Protein AF-0000000076155248 (afdb_homodimer)

Secondary structure (DSSP, 8-state):
--HHHHHHHHHHHHHHHHHHHTTS---EEEEEETTEEEEEEE--HHHHT-TT--HHHHHHHHHHHHHHHTT--HHHHHTTEEEEEEEPPBHHHHHHHHHHT--EEEEEE--TTTBTBTTS-BGGG---TTS-S--EEE--TTHHHHHHHHHHHHHHHHHHS-GGGS-----/--HHHHHHHHHHHHHHHHHHHTTS---EEEEEETTEEEEEEE--HHHHT-TT--HHHHHHHHHHHHHHHTT--HHHHHTTEEEEEEE--BHHHHHHHHHHT--EEEEEE--TTTBTBTTS-BGGG---TT--S--EEE--TTHHHHHHHHHHHHHHHHHHS-GGGS-----

InterPro domains:
  IPR002125 Cytidine and deoxycytidylate deaminase domain [PF00383] (4-109)
  IPR002125 Cytidine and deoxycytidylate deaminase domain [PS51747] (3-128)
  IPR016192 APOBEC/CMP deaminase, zinc-binding [PS00903] (54-97)
  IPR016193 Cytidine deaminase-like [SSF53927] (4-158)

Foldseek 3Di:
DPPLLLVQQVVQQVQLVVCLVVLHQRKKKFKAFPNDTQFIFAACCPVVVNVLRHGLVRRLVSLVVSCVVVVHDSLVRQCRIEMEMAEADFQSSLVVSQVSNRAEYEYAEYDCPGHQCPNPHNVQPDDDVPGDHGYYYHYNNNNVVSVVSNVVSVVVVLVVDPPVPRPPPPD/DPPLLLVQLVVQQVQLVVCLVVLHQRKKKFKAFPNDTQFIFAACCPVVVNVLRHGLNRRLVSLVVSCVVVVHDSLVRQCRIEMEMAEADFQSSLVVSQVSNRAEYEYAEYDCPGHQCPNPHNVQPDDDVPGDHGYYYHYNNNNVVSVVSSVVSVVVVLVVDPPVPRPPPPD

Structure (mmCIF, N/CA/C/O backbone):
data_AF-0000000076155248-model_v1
#
loop_
_entity.id
_entity.type
_entity.pdbx_description
1 polymer 'tRNA-specific adenosine deaminase 2'
#
loop_
_atom_site.group_PDB
_atom_site.id
_atom_site.type_symbol
_atom_site.label_atom_id
_atom_site.label_alt_id
_atom_site.label_comp_id
_atom_site.label_asym_id
_atom_site.label_entity_id
_atom_site.label_seq_id
_atom_site.pdbx_PDB_ins_code
_atom_site.Cartn_x
_atom_site.Cartn_y
_atom_site.Cartn_z
_atom_site.occupancy
_atom_site.B_iso_or_equiv
_atom_site.auth_seq_id
_atom_site.auth_comp_id
_atom_site.auth_asym_id
_atom_site.auth_atom_id
_atom_site.pdbx_PDB_model_num
ATOM 1 N N . MET A 1 1 ? -0.814 -30.828 -1.77 1 53.03 1 MET A N 1
ATOM 2 C CA . MET A 1 1 ? -1.097 -29.578 -2.473 1 53.03 1 MET A CA 1
ATOM 3 C C . MET A 1 1 ? -1.73 -29.844 -3.832 1 53.03 1 MET A C 1
ATOM 5 O O . MET A 1 1 ? -1.373 -30.812 -4.504 1 53.03 1 MET A O 1
ATOM 9 N N . ASP A 1 2 ? -2.877 -29.203 -4.121 1 69.19 2 ASP A N 1
ATOM 10 C CA . ASP A 1 2 ? -3.604 -29.438 -5.367 1 69.19 2 ASP A CA 1
ATOM 11 C C . ASP A 1 2 ? -2.736 -29.109 -6.578 1 69.19 2 ASP A C 1
ATOM 13 O O . ASP A 1 2 ? -1.997 -28.125 -6.566 1 69.19 2 ASP A O 1
ATOM 17 N N . ASN A 1 3 ? -2.473 -29.984 -7.453 1 80.31 3 ASN A N 1
ATOM 18 C CA . ASN A 1 3 ? -1.692 -29.922 -8.688 1 80.31 3 ASN A CA 1
ATOM 19 C C . ASN A 1 3 ? -1.898 -28.594 -9.406 1 80.31 3 ASN A C 1
ATOM 21 O O . ASN A 1 3 ? -0.964 -28.062 -10.008 1 80.31 3 ASN A O 1
ATOM 25 N N . GLU A 1 4 ? -2.963 -28 -9.242 1 89.31 4 GLU A N 1
ATOM 26 C CA . GLU A 1 4 ? -3.262 -26.75 -9.938 1 89.31 4 GLU A CA 1
ATOM 27 C C . GLU A 1 4 ? -2.475 -25.594 -9.336 1 89.31 4 GLU A C 1
ATOM 29 O O . GLU A 1 4 ? -2.012 -24.703 -10.062 1 89.31 4 GLU A O 1
ATOM 34 N N . HIS A 1 5 ? -2.197 -25.641 -8.094 1 90.69 5 HIS A N 1
ATOM 35 C CA . HIS A 1 5 ? -1.439 -24.578 -7.43 1 90.69 5 HIS A CA 1
ATOM 36 C C . HIS A 1 5 ? 0.017 -24.578 -7.883 1 90.69 5 HIS A C 1
ATOM 38 O O . HIS A 1 5 ? 0.611 -23.516 -8.078 1 90.69 5 HIS A O 1
ATOM 44 N N . ILE A 1 6 ? 0.445 -25.75 -8.094 1 94.62 6 ILE A N 1
ATOM 45 C CA . ILE A 1 6 ? 1.841 -25.875 -8.5 1 94.62 6 ILE A CA 1
ATOM 46 C C . ILE A 1 6 ? 2.027 -25.281 -9.898 1 94.62 6 ILE A C 1
ATOM 48 O O . ILE A 1 6 ? 3.012 -24.594 -10.156 1 94.62 6 ILE A O 1
ATOM 52 N N . THR A 1 7 ? 1.103 -25.531 -10.742 1 96.06 7 THR A N 1
ATOM 53 C CA . THR A 1 7 ? 1.178 -25.016 -12.102 1 96.06 7 THR A CA 1
ATOM 54 C C . THR A 1 7 ? 1.17 -23.5 -12.109 1 96.06 7 THR A C 1
ATOM 56 O O . THR A 1 7 ? 1.984 -22.859 -12.789 1 96.06 7 THR A O 1
ATOM 59 N N . TRP A 1 8 ? 0.296 -22.906 -11.391 1 97.75 8 TRP A N 1
ATOM 60 C CA . TRP A 1 8 ? 0.219 -21.453 -11.312 1 97.75 8 TRP A CA 1
ATOM 61 C C . TRP A 1 8 ? 1.469 -20.875 -10.656 1 97.75 8 TRP A C 1
ATOM 63 O O . TRP A 1 8 ? 1.982 -19.844 -11.094 1 97.75 8 TRP A O 1
ATOM 73 N N . MET A 1 9 ? 1.942 -21.594 -9.648 1 98.31 9 MET A N 1
ATOM 74 C CA . MET A 1 9 ? 3.146 -21.125 -8.969 1 98.31 9 MET A CA 1
ATOM 75 C C . MET A 1 9 ? 4.344 -21.141 -9.914 1 98.31 9 MET A C 1
ATOM 77 O O . MET A 1 9 ? 5.172 -20.234 -9.891 1 98.31 9 MET A O 1
ATOM 81 N N . GLU A 1 10 ? 4.438 -22.141 -10.68 1 98.06 10 GLU A N 1
ATOM 82 C CA . GLU A 1 10 ? 5.516 -22.219 -11.664 1 98.06 10 GLU A CA 1
ATOM 83 C C . GLU A 1 10 ? 5.504 -21 -12.578 1 98.06 10 GLU A C 1
ATOM 85 O O . GLU A 1 10 ? 6.559 -20.438 -12.898 1 98.06 10 GLU A O 1
ATOM 90 N N . ARG A 1 11 ? 4.332 -20.625 -13 1 98.19 11 ARG A N 1
ATOM 91 C CA . ARG A 1 11 ? 4.168 -19.469 -13.867 1 98.19 11 ARG A CA 1
ATOM 92 C C . ARG A 1 11 ? 4.676 -18.203 -13.188 1 98.19 11 ARG A C 1
ATOM 94 O O . ARG A 1 11 ? 5.242 -17.312 -13.836 1 98.19 11 ARG A O 1
ATOM 101 N N . THR A 1 12 ? 4.562 -18.047 -11.891 1 98.75 12 THR A N 1
ATOM 102 C CA . THR A 1 12 ? 5.027 -16.859 -11.172 1 98.75 12 THR A CA 1
ATOM 103 C C . THR A 1 12 ? 6.551 -16.781 -11.203 1 98.75 12 THR A C 1
ATOM 105 O O . THR A 1 12 ? 7.113 -15.68 -11.219 1 98.75 12 THR A O 1
ATOM 108 N N . PHE A 1 13 ? 7.203 -17.922 -11.289 1 98.62 13 PHE A N 1
ATOM 109 C CA . PHE A 1 13 ? 8.664 -17.906 -11.297 1 98.62 13 PHE A CA 1
ATOM 110 C C . PHE A 1 13 ? 9.195 -17.375 -12.617 1 98.62 13 PHE A C 1
ATOM 112 O O . PHE A 1 13 ? 10.25 -16.734 -12.648 1 98.62 13 PHE A O 1
ATOM 119 N N . ASP A 1 14 ? 8.461 -17.562 -13.711 1 98.44 14 ASP A N 1
ATOM 120 C CA . ASP A 1 14 ? 8.836 -16.906 -14.961 1 98.44 14 ASP A CA 1
ATOM 121 C C . ASP A 1 14 ? 8.867 -15.391 -14.812 1 98.44 14 ASP A C 1
ATOM 123 O O . ASP A 1 14 ? 9.797 -14.734 -15.297 1 98.44 14 ASP A O 1
ATOM 127 N N . LEU A 1 15 ? 7.922 -14.898 -14.141 1 98.69 15 LEU A N 1
ATOM 128 C CA . LEU A 1 15 ? 7.816 -13.461 -13.922 1 98.69 15 LEU A CA 1
ATOM 129 C C . LEU A 1 15 ? 8.914 -12.969 -12.977 1 98.69 15 LEU A C 1
ATOM 131 O O . LEU A 1 15 ? 9.492 -11.906 -13.195 1 98.69 15 LEU A O 1
ATOM 135 N N . ALA A 1 16 ? 9.172 -13.773 -11.969 1 98.75 16 ALA A N 1
ATOM 136 C CA . ALA A 1 16 ? 10.242 -13.43 -11.031 1 98.75 16 ALA A CA 1
ATOM 137 C C . ALA A 1 16 ? 11.594 -13.391 -11.727 1 98.75 16 ALA A C 1
ATOM 139 O O . ALA A 1 16 ? 12.414 -12.516 -11.461 1 98.75 16 ALA A O 1
ATOM 140 N N . GLU A 1 17 ? 11.789 -14.297 -12.586 1 98.12 17 GLU A N 1
ATOM 141 C CA . GLU A 1 17 ? 13.031 -14.336 -13.359 1 98.12 17 GLU A CA 1
ATOM 142 C C . GLU A 1 17 ? 13.148 -13.125 -14.281 1 98.12 17 GLU A C 1
ATOM 144 O O . GLU A 1 17 ? 14.242 -12.594 -14.477 1 98.12 17 GLU A O 1
ATOM 149 N N . GLU A 1 18 ? 12.062 -12.703 -14.867 1 97.94 18 GLU A N 1
ATOM 150 C CA . GLU A 1 18 ? 12.055 -11.477 -15.648 1 97.94 18 GLU A CA 1
ATOM 151 C C . GLU A 1 18 ? 12.469 -10.281 -14.805 1 97.94 18 GLU A C 1
ATOM 153 O O . GLU A 1 18 ? 13.227 -9.414 -15.258 1 97.94 18 GLU A O 1
ATOM 158 N N . ALA A 1 19 ? 11.93 -10.242 -13.586 1 97.94 19 ALA A N 1
ATOM 159 C CA . ALA A 1 19 ? 12.32 -9.18 -12.664 1 97.94 19 ALA A CA 1
ATOM 160 C C . ALA A 1 19 ? 13.82 -9.219 -12.375 1 97.94 19 ALA A C 1
ATOM 162 O O . ALA A 1 19 ? 14.484 -8.188 -12.414 1 97.94 19 ALA A O 1
ATOM 163 N N . LEU A 1 20 ? 14.328 -10.375 -12.148 1 96.5 20 LEU A N 1
ATOM 164 C CA . LEU A 1 20 ? 15.75 -10.547 -11.875 1 96.5 20 LEU A CA 1
ATOM 165 C C . LEU A 1 20 ? 16.594 -10.039 -13.039 1 96.5 20 LEU A C 1
ATOM 167 O O . LEU A 1 20 ? 17.562 -9.305 -12.828 1 96.5 20 LEU A O 1
ATOM 171 N N . LYS A 1 21 ? 16.219 -10.359 -14.219 1 95.5 21 LYS A N 1
ATOM 172 C CA . LYS A 1 21 ? 16.938 -9.953 -15.422 1 95.5 21 LYS A CA 1
ATOM 173 C C . LYS A 1 21 ? 16.922 -8.438 -15.594 1 95.5 21 LYS A C 1
ATOM 175 O O . LYS A 1 21 ? 17.828 -7.859 -16.188 1 95.5 21 LYS A O 1
ATOM 180 N N . SER A 1 22 ? 15.938 -7.824 -15.039 1 95.69 22 SER A N 1
ATOM 181 C CA . SER A 1 22 ? 15.781 -6.379 -15.164 1 95.69 22 SER A CA 1
ATOM 182 C C . SER A 1 22 ? 16.406 -5.648 -13.977 1 95.69 22 SER A C 1
ATOM 184 O O . SER A 1 22 ? 16.188 -4.449 -13.789 1 95.69 22 SER A O 1
ATOM 186 N N . GLY A 1 23 ? 17.062 -6.398 -13.094 1 94.62 23 GLY A N 1
ATOM 187 C CA . GLY A 1 23 ? 17.734 -5.781 -11.969 1 94.62 23 GLY A CA 1
ATOM 188 C C . GLY A 1 23 ? 16.812 -5.484 -10.805 1 94.62 23 GLY A C 1
ATOM 189 O O . GLY A 1 23 ? 17.109 -4.613 -9.977 1 94.62 23 GLY A O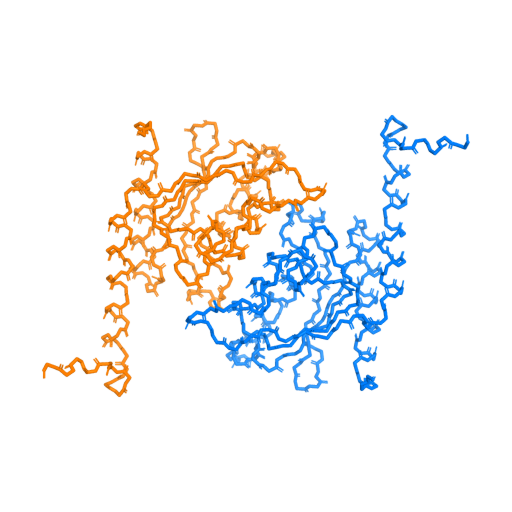 1
ATOM 190 N N . GLU A 1 24 ? 15.695 -6.164 -10.75 1 97.31 24 GLU A N 1
ATOM 191 C CA . GLU A 1 24 ? 14.727 -6.023 -9.664 1 97.31 24 GLU A CA 1
ATOM 192 C C . GLU A 1 24 ? 14.82 -7.191 -8.688 1 97.31 24 GLU A C 1
ATOM 194 O O . GLU A 1 24 ? 15.266 -8.281 -9.055 1 97.31 24 GLU A O 1
ATOM 199 N N . VAL A 1 25 ? 14.422 -6.906 -7.297 1 96.81 25 VAL A N 1
ATOM 200 C CA . VAL A 1 25 ? 14.18 -8.055 -6.43 1 96.81 25 VAL A CA 1
ATOM 201 C C . VAL A 1 25 ? 13.25 -9.047 -7.125 1 96.81 25 VAL A C 1
ATOM 203 O O . VAL A 1 25 ? 12.203 -8.664 -7.641 1 96.81 25 VAL A O 1
ATOM 206 N N . PRO A 1 26 ? 13.633 -10.328 -7.23 1 98.31 26 PRO A N 1
ATOM 207 C CA . PRO A 1 26 ? 12.922 -11.289 -8.078 1 98.31 26 PRO A CA 1
ATOM 208 C C . PRO A 1 26 ? 11.625 -11.781 -7.441 1 98.31 26 PRO A C 1
ATOM 210 O O . PRO A 1 26 ? 11.57 -12.906 -6.934 1 98.31 26 PRO A O 1
ATOM 213 N N . VAL A 1 27 ? 10.656 -11.031 -7.527 1 98.81 27 VAL A N 1
ATOM 214 C CA . VAL A 1 27 ? 9.312 -11.391 -7.09 1 98.81 27 VAL A CA 1
ATOM 215 C C . VAL A 1 27 ? 8.352 -11.344 -8.273 1 98.81 27 VAL A C 1
ATOM 217 O O . VAL A 1 27 ? 8.336 -10.367 -9.031 1 98.81 27 VAL A O 1
ATOM 220 N N . GLY A 1 28 ? 7.625 -12.398 -8.477 1 98.88 28 GLY A N 1
ATOM 221 C CA . GLY A 1 28 ? 6.566 -12.5 -9.469 1 98.88 28 GLY A CA 1
ATOM 222 C C . GLY A 1 28 ? 5.254 -13 -8.891 1 98.88 28 GLY A C 1
ATOM 223 O O . GLY A 1 28 ? 5.242 -13.828 -7.98 1 98.88 28 GLY A O 1
ATOM 224 N N . CYS A 1 29 ? 4.156 -12.43 -9.477 1 98.88 29 CYS A N 1
ATOM 225 C CA . CYS A 1 29 ? 2.852 -12.891 -9.008 1 98.88 29 CYS A CA 1
ATOM 226 C C . CYS A 1 29 ? 1.831 -12.875 -10.141 1 98.88 29 CYS A C 1
ATOM 228 O O . CYS A 1 29 ? 2.1 -12.328 -11.219 1 98.88 29 CYS A O 1
ATOM 230 N N . LEU A 1 30 ? 0.741 -13.57 -9.93 1 98.81 30 LEU A N 1
ATOM 231 C CA . LEU A 1 30 ? -0.373 -13.539 -10.875 1 98.81 30 LEU A CA 1
ATOM 232 C C . LEU A 1 30 ? -1.701 -13.727 -10.148 1 98.81 30 LEU A C 1
ATOM 234 O O . LEU A 1 30 ? -1.73 -14.211 -9.016 1 98.81 30 LEU A O 1
ATOM 238 N N . LEU A 1 31 ? -2.732 -13.25 -10.719 1 98.88 31 LEU A N 1
ATOM 239 C CA . LEU A 1 31 ? -4.094 -13.406 -10.219 1 98.88 31 LEU A CA 1
ATOM 240 C C . LEU A 1 31 ? -4.914 -14.297 -11.141 1 98.88 31 LEU A C 1
ATOM 242 O O . LEU A 1 31 ? -4.934 -14.094 -12.359 1 98.88 31 LEU A O 1
ATOM 246 N N . VAL A 1 32 ? -5.516 -15.289 -10.547 1 98.69 32 VAL A N 1
ATOM 247 C CA . VAL A 1 32 ? -6.375 -16.219 -11.266 1 98.69 32 VAL A CA 1
ATOM 248 C C . VAL A 1 32 ? -7.84 -15.93 -10.938 1 98.69 32 VAL A C 1
ATOM 250 O O . VAL A 1 32 ? -8.211 -15.844 -9.766 1 98.69 32 VAL A O 1
ATOM 253 N N . TYR A 1 33 ? -8.641 -15.664 -11.898 1 98.19 33 TYR A N 1
ATOM 254 C CA . TYR A 1 33 ? -10.07 -15.414 -11.844 1 98.19 33 TYR A CA 1
ATOM 255 C C . TYR A 1 33 ? -10.828 -16.344 -12.781 1 98.19 33 TYR A C 1
ATOM 257 O O . TYR A 1 33 ? -10.555 -16.375 -13.984 1 98.19 33 TYR A O 1
ATOM 265 N N . ASP A 1 34 ? -11.688 -17.188 -12.234 1 96.12 34 ASP A N 1
ATOM 266 C CA . ASP A 1 34 ? -12.477 -18.109 -13.031 1 96.12 34 ASP A CA 1
ATOM 267 C C . ASP A 1 34 ? -11.578 -19.031 -13.859 1 96.12 34 ASP A C 1
ATOM 269 O O . ASP A 1 34 ? -11.781 -19.188 -15.062 1 96.12 34 ASP A O 1
ATOM 273 N N . GLY A 1 35 ? -10.57 -19.453 -13.234 1 95.94 35 GLY A N 1
ATOM 274 C CA . GLY A 1 35 ? -9.68 -20.438 -13.828 1 95.94 35 GLY A CA 1
ATOM 275 C C . GLY A 1 35 ? -8.742 -19.844 -14.867 1 95.94 35 GLY A C 1
ATOM 276 O O . GLY A 1 35 ? -8.031 -20.562 -15.562 1 95.94 35 GLY A O 1
ATOM 277 N N . LYS A 1 36 ? -8.711 -18.516 -14.922 1 97.75 36 LYS A N 1
ATOM 278 C CA . LYS A 1 36 ? -7.867 -17.859 -15.922 1 97.75 36 LYS A CA 1
ATOM 279 C C . LYS A 1 36 ? -6.93 -16.859 -15.273 1 97.75 36 LYS A C 1
ATOM 281 O O . LYS A 1 36 ? -7.305 -16.172 -14.312 1 97.75 36 LYS A O 1
ATOM 286 N N . GLU A 1 37 ? -5.766 -16.828 -15.828 1 98.44 37 GLU A N 1
ATOM 287 C CA . GLU A 1 37 ? -4.84 -15.758 -15.484 1 98.44 37 GLU A CA 1
ATOM 288 C C . GLU A 1 37 ? -5.309 -14.422 -16.062 1 98.44 37 GLU A C 1
ATOM 290 O O . GLU A 1 37 ? -5.375 -14.258 -17.281 1 98.44 37 GLU A O 1
ATOM 295 N N . ILE A 1 38 ? -5.586 -13.438 -15.227 1 98.75 38 ILE A N 1
ATOM 296 C CA . ILE A 1 38 ? -6.137 -12.203 -15.773 1 98.75 38 ILE A CA 1
ATOM 297 C C . ILE A 1 38 ? -5.152 -11.055 -15.555 1 98.75 38 ILE A C 1
ATOM 299 O O . ILE A 1 38 ? -5.277 -9.992 -16.172 1 98.75 38 ILE A O 1
ATOM 303 N N . ALA A 1 39 ? -4.211 -11.273 -14.695 1 98.81 39 ALA A N 1
ATOM 304 C CA . ALA A 1 39 ? -3.211 -10.25 -14.406 1 98.81 39 ALA A CA 1
ATOM 305 C C . ALA A 1 39 ? -1.915 -10.875 -13.898 1 98.81 39 ALA A C 1
ATOM 307 O O . ALA A 1 39 ? -1.938 -11.906 -13.227 1 98.81 39 ALA A O 1
ATOM 308 N N . VAL A 1 40 ? -0.881 -10.281 -14.273 1 98.81 40 VAL A N 1
ATOM 309 C CA . VAL A 1 40 ? 0.435 -10.672 -13.781 1 98.81 40 VAL A CA 1
ATOM 310 C C . VAL A 1 40 ? 1.193 -9.445 -13.297 1 98.81 40 VAL A C 1
ATOM 312 O O . VAL A 1 40 ? 0.871 -8.312 -13.672 1 98.81 40 VAL A O 1
ATOM 315 N N . GLY A 1 41 ? 2.139 -9.703 -12.359 1 98.75 41 GLY A N 1
ATOM 316 C CA . GLY A 1 41 ? 2.984 -8.625 -11.867 1 98.75 41 GLY A CA 1
ATOM 317 C C . GLY A 1 41 ? 4.375 -9.086 -11.484 1 98.75 41 GLY A C 1
ATOM 318 O O . GLY A 1 41 ? 4.559 -10.211 -11.023 1 98.75 41 GLY A O 1
ATOM 319 N N . ARG A 1 42 ? 5.273 -8.258 -11.711 1 98.62 42 ARG A N 1
ATOM 320 C CA . ARG A 1 42 ? 6.617 -8.359 -11.156 1 98.62 42 ARG A CA 1
ATOM 321 C C . ARG A 1 42 ? 7.066 -7.035 -10.547 1 98.62 42 ARG A C 1
ATOM 323 O O . ARG A 1 42 ? 6.477 -5.988 -10.82 1 98.62 42 ARG A O 1
ATOM 330 N N . ASN A 1 43 ? 8.07 -7.125 -9.672 1 98.19 43 ASN A N 1
ATOM 331 C CA . ASN A 1 43 ? 8.586 -5.887 -9.094 1 98.19 43 ASN A CA 1
ATOM 332 C C . ASN A 1 43 ? 9.047 -4.914 -10.172 1 98.19 43 ASN A C 1
ATOM 334 O O . ASN A 1 43 ? 9.688 -5.32 -11.148 1 98.19 43 ASN A O 1
ATOM 338 N N . GLU A 1 44 ? 8.648 -3.684 -10.047 1 98.12 44 GLU A N 1
ATOM 339 C CA . GLU A 1 44 ? 9.047 -2.605 -10.945 1 98.12 44 GLU A CA 1
ATOM 340 C C . GLU A 1 44 ? 9.594 -1.41 -10.172 1 98.12 44 GLU A C 1
ATOM 342 O O . GLU A 1 44 ? 9.297 -0.261 -10.5 1 98.12 44 GLU A O 1
ATOM 347 N N . VAL A 1 45 ? 10.258 -1.665 -9.055 1 97.56 45 VAL A N 1
ATOM 348 C CA . VAL A 1 45 ? 10.719 -0.641 -8.125 1 97.56 45 VAL A CA 1
ATOM 349 C C . VAL A 1 45 ? 11.805 0.208 -8.781 1 97.56 45 VAL A C 1
ATOM 351 O O . VAL A 1 45 ? 11.688 1.433 -8.852 1 97.56 45 VAL A O 1
ATOM 354 N N . ASN A 1 46 ? 12.812 -0.448 -9.344 1 95.25 46 ASN A N 1
ATOM 355 C CA . ASN A 1 46 ? 13.938 0.256 -9.953 1 95.25 46 ASN A CA 1
ATOM 356 C C . ASN A 1 46 ? 13.523 0.931 -11.258 1 95.25 46 ASN A C 1
ATOM 358 O O . ASN A 1 46 ? 13.859 2.092 -11.5 1 95.25 46 ASN A O 1
ATOM 362 N N . GLU A 1 47 ? 12.836 0.232 -12.055 1 95.38 47 GLU A N 1
ATOM 363 C CA . GLU A 1 47 ? 12.398 0.735 -13.359 1 95.38 47 GLU A CA 1
ATOM 364 C C . GLU A 1 47 ? 11.586 2.02 -13.211 1 95.38 47 GLU A C 1
ATOM 366 O O . GLU A 1 47 ? 11.695 2.928 -14.031 1 95.38 47 GLU A O 1
ATOM 371 N N . THR A 1 48 ? 10.844 2.137 -12.109 1 95.5 48 THR A N 1
ATOM 372 C CA . THR A 1 48 ? 9.922 3.258 -11.961 1 95.5 48 THR A CA 1
ATOM 373 C C . THR A 1 48 ? 10.445 4.246 -10.922 1 95.5 48 THR A C 1
ATOM 375 O O . THR A 1 48 ? 9.82 5.281 -10.672 1 95.5 48 THR A O 1
ATOM 378 N N . LYS A 1 49 ? 11.523 3.871 -10.195 1 95.38 49 LYS A N 1
ATOM 379 C CA . LYS A 1 49 ? 12.047 4.652 -9.078 1 95.38 49 LYS A CA 1
ATOM 380 C C . LYS A 1 49 ? 10.969 4.883 -8.023 1 95.38 49 LYS A C 1
ATOM 382 O O . LYS A 1 49 ? 10.812 6 -7.523 1 95.38 49 LYS A O 1
ATOM 387 N N . ASN A 1 50 ? 10.227 3.906 -7.82 1 96.94 50 ASN A N 1
ATOM 388 C CA . ASN A 1 50 ? 9.117 3.904 -6.875 1 96.94 50 ASN A CA 1
ATOM 389 C C . ASN A 1 50 ? 9.148 2.67 -5.977 1 96.94 50 ASN A C 1
ATOM 391 O O . ASN A 1 50 ? 8.773 1.576 -6.406 1 96.94 50 ASN A O 1
ATOM 395 N N . ALA A 1 51 ? 9.438 2.85 -4.762 1 96.19 51 ALA A N 1
ATOM 396 C CA . ALA A 1 51 ? 9.688 1.771 -3.809 1 96.19 51 ALA A CA 1
ATOM 397 C C . ALA A 1 51 ? 8.398 1.01 -3.498 1 96.19 51 ALA A C 1
ATOM 399 O O . ALA A 1 51 ? 8.438 -0.074 -2.91 1 96.19 51 ALA A O 1
ATOM 400 N N . THR A 1 52 ? 7.219 1.52 -3.926 1 97.12 52 THR A N 1
ATOM 401 C CA . THR A 1 52 ? 5.953 0.873 -3.596 1 97.12 52 THR A CA 1
ATOM 402 C C . THR A 1 52 ? 5.484 -0.019 -4.742 1 97.12 52 THR A C 1
ATOM 404 O O . THR A 1 52 ? 4.48 -0.722 -4.617 1 97.12 52 THR A O 1
ATOM 407 N N . ARG A 1 53 ? 6.191 -0.044 -5.832 1 98.25 53 ARG A N 1
ATOM 408 C CA . ARG A 1 53 ? 5.723 -0.762 -7.012 1 98.25 53 ARG A CA 1
ATOM 409 C C . ARG A 1 53 ? 6.125 -2.232 -6.957 1 98.25 53 ARG A C 1
ATOM 411 O O . ARG A 1 53 ? 6.855 -2.717 -7.82 1 98.25 53 ARG A O 1
ATOM 418 N N . HIS A 1 54 ? 5.613 -2.896 -5.984 1 98.69 54 HIS A N 1
ATOM 419 C CA . HIS A 1 54 ? 5.812 -4.332 -5.812 1 98.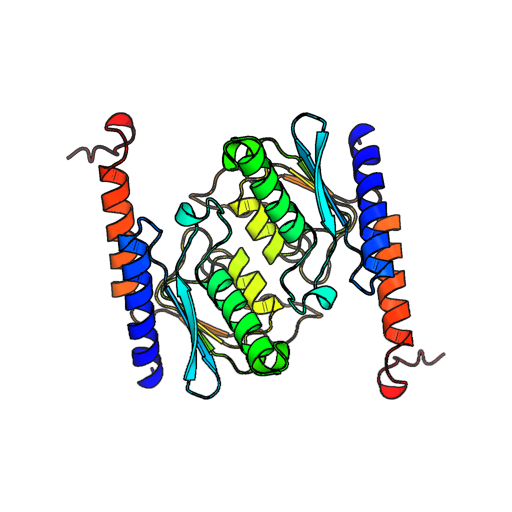69 54 HIS A CA 1
ATOM 420 C C . HIS A 1 54 ? 4.945 -5.129 -6.777 1 98.69 54 HIS A C 1
ATOM 422 O O . HIS A 1 54 ? 3.98 -4.598 -7.336 1 98.69 54 HIS A O 1
ATOM 428 N N . ALA A 1 55 ? 5.285 -6.367 -6.992 1 98.88 55 ALA A N 1
ATOM 429 C CA . ALA A 1 55 ? 4.602 -7.266 -7.918 1 98.88 55 ALA A CA 1
ATOM 430 C C . ALA A 1 55 ? 3.098 -7.285 -7.648 1 98.88 55 ALA A C 1
ATOM 432 O O . ALA A 1 55 ? 2.295 -7.199 -8.586 1 98.88 55 ALA A O 1
ATOM 433 N N . GLU A 1 56 ? 2.705 -7.387 -6.375 1 98.88 56 GLU A N 1
ATOM 434 C CA . GLU A 1 56 ? 1.298 -7.461 -5.996 1 98.88 56 GLU A CA 1
ATOM 435 C C . GLU A 1 56 ? 0.555 -6.184 -6.379 1 98.88 56 GLU A C 1
ATOM 437 O O . GLU A 1 56 ? -0.578 -6.238 -6.863 1 98.88 56 GLU A O 1
ATOM 442 N N . ILE A 1 57 ? 1.185 -5.039 -6.125 1 98.75 57 ILE A N 1
ATOM 443 C CA . ILE A 1 57 ? 0.575 -3.752 -6.445 1 98.75 57 ILE A CA 1
ATOM 444 C C . ILE A 1 57 ? 0.4 -3.627 -7.957 1 98.75 57 ILE A C 1
ATOM 446 O O . ILE A 1 57 ? -0.651 -3.189 -8.43 1 98.75 57 ILE A O 1
ATOM 450 N N . VAL A 1 58 ? 1.383 -4.031 -8.719 1 98.69 58 VAL A N 1
ATOM 451 C CA . VAL A 1 58 ? 1.32 -4.023 -10.172 1 98.69 58 VAL A CA 1
ATOM 452 C C . VAL A 1 58 ? 0.16 -4.898 -10.648 1 98.69 58 VAL A C 1
ATOM 454 O O . VAL A 1 58 ? -0.623 -4.488 -11.508 1 98.69 58 VAL A O 1
ATOM 457 N N . ALA A 1 59 ? 0.029 -6.062 -10.102 1 98.88 59 ALA A N 1
ATOM 458 C CA . ALA A 1 59 ? -1.028 -6.992 -10.492 1 98.88 59 ALA A CA 1
ATOM 459 C C . ALA A 1 59 ? -2.406 -6.43 -10.156 1 98.88 59 ALA A C 1
ATOM 461 O O . ALA A 1 59 ? -3.354 -6.582 -10.93 1 98.88 59 ALA A O 1
ATOM 462 N N . ILE A 1 60 ? -2.516 -5.805 -8.992 1 98.62 60 ILE A N 1
ATOM 463 C CA . ILE A 1 60 ? -3.775 -5.188 -8.602 1 98.62 60 ILE A CA 1
ATOM 464 C C . ILE A 1 60 ? -4.188 -4.145 -9.641 1 98.62 60 ILE A C 1
ATOM 466 O O . ILE A 1 60 ? -5.34 -4.125 -10.078 1 98.62 60 ILE A O 1
ATOM 470 N N . ASP A 1 61 ? -3.271 -3.316 -10.062 1 98.38 61 ASP A N 1
ATOM 471 C CA . ASP A 1 61 ? -3.564 -2.311 -11.078 1 98.38 61 ASP A CA 1
ATOM 472 C C . ASP A 1 61 ? -4.09 -2.957 -12.352 1 98.38 61 ASP A C 1
ATOM 474 O O . ASP A 1 61 ? -5.008 -2.438 -12.984 1 98.38 61 ASP A O 1
ATOM 478 N N . LYS A 1 62 ? -3.535 -4.031 -12.719 1 98.75 62 LYS A N 1
ATOM 479 C CA . LYS A 1 62 ? -3.912 -4.699 -13.961 1 98.75 62 LYS A CA 1
ATOM 480 C C . LYS A 1 62 ? -5.289 -5.348 -13.844 1 98.75 62 LYS A C 1
ATOM 482 O O . LYS A 1 62 ? -6.039 -5.402 -14.82 1 98.75 62 LYS A O 1
ATOM 487 N N . VAL A 1 63 ? -5.629 -5.82 -12.664 1 98.75 63 VAL A N 1
ATOM 488 C CA . VAL A 1 63 ? -6.973 -6.348 -12.461 1 98.75 63 VAL A CA 1
ATOM 489 C C . VAL A 1 63 ? -7.996 -5.219 -12.578 1 98.75 63 VAL A C 1
ATOM 491 O O . VAL A 1 63 ? -9.078 -5.41 -13.141 1 98.75 63 VAL A O 1
ATOM 494 N N . LEU A 1 64 ? -7.645 -4.082 -12.008 1 98.5 64 LEU A N 1
ATOM 495 C CA . LEU A 1 64 ? -8.531 -2.926 -12.125 1 98.5 64 LEU A CA 1
ATOM 496 C C . LEU A 1 64 ? -8.75 -2.557 -13.586 1 98.5 64 LEU A C 1
ATOM 498 O O . LEU A 1 64 ? -9.883 -2.303 -14 1 98.5 64 LEU A O 1
ATOM 502 N N . LYS A 1 65 ? -7.707 -2.562 -14.352 1 98.31 65 LYS A N 1
ATOM 503 C CA . LYS A 1 65 ? -7.809 -2.287 -15.781 1 98.31 65 LYS A CA 1
ATOM 504 C C . LYS A 1 65 ? -8.648 -3.346 -16.484 1 98.31 65 LYS A C 1
ATOM 506 O O . LYS A 1 65 ? -9.508 -3.018 -17.312 1 98.31 65 LYS A O 1
ATOM 511 N N . PHE A 1 66 ? -8.383 -4.574 -16.203 1 98.56 66 PHE A N 1
ATOM 512 C CA . PHE A 1 66 ? -9.148 -5.691 -16.75 1 98.56 66 PHE A CA 1
ATOM 513 C C . PHE A 1 66 ? -10.641 -5.508 -16.484 1 98.56 66 PHE A C 1
ATOM 515 O O . PHE A 1 66 ? -11.461 -5.68 -17.391 1 98.56 66 PHE A O 1
ATOM 522 N N . SER A 1 67 ? -10.93 -5.188 -15.266 1 98.31 67 SER A N 1
ATOM 523 C CA . SER A 1 67 ? -12.32 -5.016 -14.875 1 98.31 67 SER A CA 1
ATOM 524 C C . SER A 1 67 ? -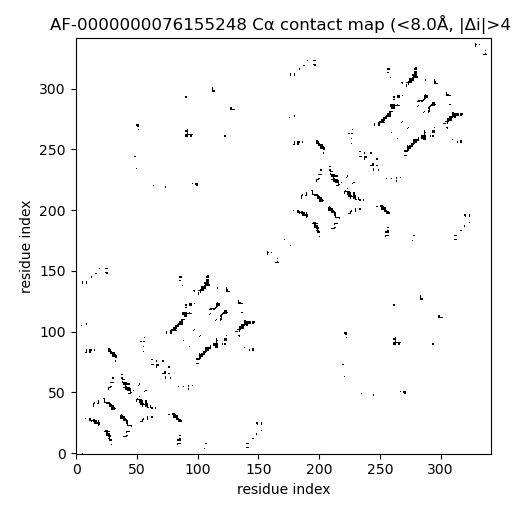12.977 -3.879 -15.656 1 98.31 67 SER A C 1
ATOM 526 O O . SER A 1 67 ? -14.109 -4.008 -16.125 1 98.31 67 SER A O 1
ATOM 528 N N . GLU A 1 68 ? -12.258 -2.82 -15.773 1 97.75 68 GLU A N 1
ATOM 529 C CA . GLU A 1 68 ? -12.758 -1.675 -16.531 1 97.75 68 GLU A CA 1
ATOM 530 C C . GLU A 1 68 ? -12.992 -2.037 -17.984 1 97.75 68 GLU A C 1
ATOM 532 O O . GLU A 1 68 ? -14.062 -1.759 -18.531 1 97.75 68 GLU A O 1
ATOM 537 N N . GLU A 1 69 ? -12.055 -2.658 -18.578 1 98 69 GLU A N 1
ATOM 538 C CA . GLU A 1 69 ? -12.109 -3.004 -19.984 1 98 69 GLU A CA 1
ATOM 539 C C . GLU A 1 69 ? -13.227 -4.004 -20.266 1 98 69 GLU A C 1
ATOM 541 O O . GLU A 1 69 ? -13.797 -4.016 -21.359 1 98 69 GLU A O 1
ATOM 546 N N . ASN A 1 70 ? -13.547 -4.793 -19.328 1 97.81 70 ASN A N 1
ATOM 547 C CA . ASN A 1 70 ? -14.562 -5.824 -19.516 1 97.81 70 ASN A CA 1
ATOM 548 C C . ASN A 1 70 ? -15.883 -5.438 -18.859 1 97.81 70 ASN A C 1
ATOM 550 O O . ASN A 1 70 ? -16.797 -6.258 -18.75 1 97.81 70 ASN A O 1
ATOM 554 N N . LYS A 1 71 ? -15.953 -4.16 -18.375 1 97.31 71 LYS A N 1
ATOM 555 C CA . LYS A 1 71 ? -17.156 -3.602 -17.766 1 97.31 71 LYS A CA 1
ATOM 556 C C . LYS A 1 71 ? -17.641 -4.457 -16.594 1 97.31 71 LYS A C 1
ATOM 558 O O . LYS A 1 71 ? -18.828 -4.785 -16.5 1 97.31 71 LYS A O 1
ATOM 563 N N . LEU A 1 72 ? -16.656 -4.898 -15.82 1 97.69 72 LEU A N 1
ATOM 564 C CA . LEU A 1 72 ? -16.938 -5.676 -14.625 1 97.69 72 LEU A CA 1
ATOM 565 C C . LEU A 1 72 ? -16.719 -4.84 -13.367 1 97.69 72 LEU A C 1
ATOM 567 O O . LEU A 1 72 ? -15.953 -3.879 -13.383 1 97.69 72 LEU A O 1
ATOM 571 N N . ASP A 1 73 ? -17.422 -5.23 -12.297 1 97 73 ASP A N 1
ATOM 572 C CA . ASP A 1 73 ? -17.172 -4.656 -10.977 1 97 73 ASP A CA 1
ATOM 573 C C . ASP A 1 73 ? -15.875 -5.203 -10.375 1 97 73 ASP A C 1
ATOM 575 O O . ASP A 1 73 ? -15.781 -6.398 -10.078 1 97 73 ASP A O 1
ATOM 579 N N . SER A 1 74 ? -14.938 -4.363 -10.172 1 97.62 74 SER A N 1
ATOM 580 C CA . SER A 1 74 ? -13.617 -4.809 -9.727 1 97.62 74 SER A CA 1
ATOM 581 C C . SER A 1 74 ? -13.703 -5.5 -8.367 1 97.62 74 SER A C 1
ATOM 583 O O . SER A 1 74 ? -12.992 -6.473 -8.117 1 97.62 74 SER A O 1
ATOM 585 N N . LYS A 1 75 ? -14.5 -5.027 -7.484 1 95.56 75 LYS A N 1
ATOM 586 C CA . LYS A 1 75 ? -14.648 -5.645 -6.168 1 95.56 75 LYS A CA 1
ATOM 587 C C . LYS A 1 75 ? -15.102 -7.094 -6.293 1 95.56 75 LYS A C 1
ATOM 589 O O . LYS A 1 75 ? -14.578 -7.977 -5.605 1 95.56 75 LYS A O 1
ATOM 594 N N . ALA A 1 76 ? -16.031 -7.297 -7.117 1 97 76 ALA A N 1
ATOM 595 C CA . ALA A 1 76 ? -16.531 -8.648 -7.355 1 97 76 ALA A CA 1
ATOM 596 C C . ALA A 1 76 ? -15.453 -9.539 -7.965 1 97 76 ALA A C 1
ATOM 598 O O . ALA A 1 76 ? -15.344 -10.719 -7.625 1 97 76 ALA A O 1
ATOM 599 N N . VAL A 1 77 ? -14.742 -8.977 -8.859 1 98.25 77 VAL A N 1
ATOM 600 C CA . VAL A 1 77 ? -13.672 -9.727 -9.5 1 98.25 77 VAL A CA 1
ATOM 601 C C . VAL A 1 77 ? -12.617 -10.117 -8.461 1 98.25 77 VAL A C 1
ATOM 603 O O . VAL A 1 77 ? -12.242 -11.289 -8.359 1 98.25 77 VAL A O 1
ATOM 606 N N . PHE A 1 78 ? -12.172 -9.141 -7.625 1 97.94 78 PHE A N 1
ATOM 607 C CA . PHE A 1 78 ? -11.164 -9.406 -6.609 1 97.94 78 PHE A CA 1
ATOM 608 C C . PHE A 1 78 ? -11.625 -10.492 -5.652 1 97.94 78 PHE A C 1
ATOM 610 O O . PHE A 1 78 ? -10.844 -11.367 -5.27 1 97.94 78 PHE A O 1
ATOM 617 N N . ARG A 1 79 ? -12.836 -10.5 -5.305 1 96.81 79 ARG A N 1
ATOM 618 C CA . ARG A 1 79 ? -13.375 -11.43 -4.32 1 96.81 79 ARG A CA 1
ATOM 619 C C . ARG A 1 79 ? -13.352 -12.859 -4.844 1 96.81 79 ARG A C 1
ATOM 621 O O . ARG A 1 79 ? -13.508 -13.812 -4.074 1 96.81 79 ARG A O 1
ATOM 628 N N . GLN A 1 80 ? -13.125 -12.992 -6.117 1 97.69 80 GLN A N 1
ATOM 629 C CA . GLN A 1 80 ? -13.109 -14.312 -6.73 1 97.69 80 GLN A CA 1
ATOM 630 C C . GLN A 1 80 ? -11.711 -14.664 -7.242 1 97.69 80 GLN A C 1
ATOM 632 O O . GLN A 1 80 ? -11.539 -15.656 -7.957 1 97.69 80 GLN A O 1
ATOM 637 N N . CYS A 1 81 ? -10.766 -13.898 -6.828 1 98.12 81 CYS A N 1
ATOM 638 C CA . CYS A 1 81 ? -9.406 -14.117 -7.301 1 98.12 81 CYS A CA 1
ATOM 639 C C . CYS A 1 81 ? -8.602 -14.914 -6.281 1 98.12 81 CYS A C 1
ATOM 641 O O . CYS A 1 81 ? -8.883 -14.867 -5.086 1 98.12 81 CYS A O 1
ATOM 643 N N . VAL A 1 82 ? -7.648 -15.641 -6.785 1 98.38 82 VAL A N 1
ATOM 644 C CA . VAL A 1 82 ? -6.535 -16.203 -6.02 1 98.38 82 VAL A CA 1
ATOM 645 C C . VAL A 1 82 ? -5.223 -15.57 -6.484 1 98.38 82 VAL A C 1
ATOM 647 O O . VAL A 1 82 ? -4.961 -15.484 -7.684 1 98.38 82 VAL A O 1
ATOM 650 N N . LEU A 1 83 ? -4.457 -15.125 -5.512 1 98.81 83 LEU A N 1
ATOM 651 C CA . LEU A 1 83 ? -3.15 -14.578 -5.852 1 98.81 83 LEU A CA 1
ATOM 652 C C . LEU A 1 83 ? -2.047 -15.594 -5.594 1 98.81 83 LEU A C 1
ATOM 654 O O . LEU A 1 83 ? -1.996 -16.203 -4.52 1 98.81 83 LEU A O 1
ATOM 658 N N . TYR A 1 84 ? -1.242 -15.836 -6.574 1 98.88 84 TYR A N 1
ATOM 659 C CA . TYR A 1 84 ? -0.01 -16.609 -6.453 1 98.88 84 TYR A CA 1
ATOM 660 C C . TYR A 1 84 ? 1.211 -15.695 -6.496 1 98.88 84 TYR A C 1
ATOM 662 O O . TYR A 1 84 ? 1.315 -14.828 -7.367 1 98.88 84 TYR A O 1
ATOM 670 N N . VAL A 1 85 ? 2.119 -15.852 -5.527 1 98.94 85 VAL A N 1
ATOM 671 C CA . VAL A 1 85 ? 3.287 -14.977 -5.492 1 98.94 85 VAL A CA 1
ATOM 672 C C . VAL A 1 85 ? 4.492 -15.742 -4.949 1 98.94 85 VAL A C 1
ATOM 674 O O . VAL A 1 85 ? 4.344 -16.609 -4.074 1 98.94 85 VAL A O 1
ATOM 677 N N . THR A 1 86 ? 5.676 -15.453 -5.418 1 98.88 86 THR A N 1
ATOM 678 C CA . THR A 1 86 ? 6.867 -16.234 -5.094 1 98.88 86 THR A CA 1
ATOM 679 C C . THR A 1 86 ? 7.305 -15.977 -3.652 1 98.88 86 THR A C 1
ATOM 681 O O . THR A 1 86 ? 7.867 -16.859 -3.006 1 98.88 86 THR A O 1
ATOM 684 N N . VAL A 1 87 ? 7.086 -14.766 -3.16 1 98.81 87 VAL A N 1
ATOM 685 C CA . VAL A 1 87 ? 7.523 -14.383 -1.823 1 98.81 87 VAL A CA 1
ATOM 686 C C . VAL A 1 87 ? 6.336 -13.852 -1.021 1 98.81 87 VAL A C 1
ATOM 688 O O . VAL A 1 87 ? 5.477 -13.148 -1.56 1 98.81 87 VAL A O 1
ATOM 691 N N . GLU A 1 88 ? 6.32 -14.148 0.229 1 98.81 88 GLU A N 1
ATOM 692 C CA . GLU A 1 88 ? 5.285 -13.641 1.124 1 98.81 88 GLU A CA 1
ATOM 693 C C . GLU A 1 88 ? 5.055 -12.148 0.905 1 98.81 88 GLU A C 1
ATOM 695 O O . GLU A 1 88 ? 6.004 -11.359 0.904 1 98.81 88 GLU A O 1
ATOM 700 N N . PRO A 1 89 ? 3.746 -11.742 0.747 1 98.69 89 PRO A N 1
ATOM 701 C CA . PRO A 1 89 ? 3.477 -10.305 0.652 1 98.69 89 PRO A CA 1
ATOM 702 C C . PRO A 1 89 ? 4.027 -9.523 1.843 1 98.69 89 PRO A C 1
ATOM 704 O O . PRO A 1 89 ? 3.928 -9.977 2.984 1 98.69 89 PRO A O 1
ATOM 707 N N . CYS A 1 90 ? 4.617 -8.383 1.547 1 97.44 90 CYS A N 1
ATOM 708 C CA . CYS A 1 90 ? 5.055 -7.504 2.623 1 97.44 90 CYS A CA 1
ATOM 709 C C . CYS A 1 90 ? 3.863 -6.895 3.352 1 97.44 90 CYS A C 1
ATOM 711 O O . CYS A 1 90 ? 2.723 -7.035 2.906 1 97.44 90 CYS A O 1
ATOM 713 N N . ILE A 1 91 ? 4.129 -6.238 4.363 1 96.06 91 ILE A N 1
ATOM 714 C CA . ILE A 1 91 ? 3.094 -5.602 5.172 1 96.06 91 ILE A CA 1
ATOM 715 C C . ILE A 1 91 ? 2.254 -4.676 4.297 1 96.06 91 ILE A C 1
ATOM 717 O O . ILE A 1 91 ? 1.023 -4.707 4.348 1 96.06 91 ILE A O 1
ATOM 721 N N . MET A 1 92 ? 2.854 -3.805 3.48 1 97.44 92 MET A N 1
ATOM 722 C CA . MET A 1 92 ? 2.135 -2.91 2.58 1 97.44 92 MET A CA 1
ATOM 723 C C . MET A 1 92 ? 1.218 -3.697 1.649 1 97.44 92 MET A C 1
ATOM 725 O O . MET A 1 92 ? 0.027 -3.395 1.543 1 97.44 92 MET A O 1
ATOM 729 N N . CYS A 1 93 ? 1.766 -4.715 1.056 1 98.5 93 CYS A N 1
ATOM 730 C CA . CYS A 1 93 ? 1.024 -5.473 0.054 1 98.5 93 CYS A CA 1
ATOM 731 C C . CYS A 1 93 ? -0.071 -6.309 0.704 1 98.5 93 CYS A C 1
ATOM 733 O O . CYS A 1 93 ? -1.147 -6.484 0.13 1 98.5 93 CYS A O 1
ATOM 735 N N . ALA A 1 94 ? 0.274 -6.863 1.864 1 97.5 94 ALA A N 1
ATOM 736 C CA . ALA A 1 94 ? -0.763 -7.59 2.592 1 97.5 94 ALA A CA 1
ATOM 737 C C . ALA A 1 94 ? -1.941 -6.68 2.924 1 97.5 94 ALA A C 1
ATOM 739 O O . ALA A 1 94 ? -3.1 -7.074 2.771 1 97.5 94 ALA A O 1
ATOM 740 N N . GLY A 1 95 ? -1.585 -5.484 3.404 1 96.31 95 GLY A N 1
ATOM 741 C CA . GLY A 1 95 ? -2.641 -4.512 3.635 1 96.31 95 GLY A CA 1
ATOM 742 C C . GLY A 1 95 ? -3.443 -4.195 2.387 1 96.31 95 GLY A C 1
ATOM 743 O O . GLY A 1 95 ? -4.672 -4.102 2.439 1 96.31 95 GLY A O 1
ATOM 744 N N . ALA A 1 96 ? -2.793 -4.016 1.266 1 97.56 96 ALA A N 1
ATOM 745 C CA . ALA A 1 96 ? -3.453 -3.719 -0.003 1 97.56 96 ALA A CA 1
ATOM 746 C C . ALA A 1 96 ? -4.379 -4.855 -0.417 1 97.56 96 ALA A C 1
ATOM 748 O O . ALA A 1 96 ? -5.508 -4.621 -0.852 1 97.56 96 ALA A O 1
ATOM 749 N N . LEU A 1 97 ? -3.906 -6.078 -0.272 1 97.69 97 LEU A N 1
ATOM 750 C CA . LEU A 1 97 ? -4.691 -7.25 -0.65 1 97.69 97 LEU A CA 1
ATOM 751 C C . LEU A 1 97 ? -5.973 -7.332 0.17 1 97.69 97 LEU A C 1
ATOM 753 O O . LEU A 1 97 ? -7.035 -7.668 -0.361 1 97.69 97 LEU A O 1
ATOM 757 N N . ARG A 1 98 ? -5.816 -7.008 1.408 1 95.31 98 ARG A N 1
ATOM 758 C CA . ARG A 1 98 ? -7.008 -7 2.25 1 95.31 98 ARG A CA 1
ATOM 759 C C . ARG A 1 98 ? -7.973 -5.895 1.828 1 95.31 98 ARG A C 1
ATOM 761 O O . ARG A 1 98 ? -9.188 -6.098 1.807 1 95.31 98 ARG A O 1
ATOM 768 N N . GLN A 1 99 ? -7.426 -4.734 1.481 1 93.94 99 GLN A N 1
ATOM 769 C CA . GLN A 1 99 ? -8.25 -3.604 1.081 1 93.94 99 GLN A CA 1
ATOM 770 C C . GLN A 1 99 ? -9.078 -3.936 -0.158 1 93.94 99 GLN A C 1
ATOM 772 O O . GLN A 1 99 ? -10.242 -3.545 -0.257 1 93.94 99 GLN A O 1
ATOM 777 N N . VAL A 1 100 ? -8.5 -4.672 -1.073 1 95.88 100 VAL A N 1
ATOM 778 C CA . VAL A 1 100 ? -9.219 -4.957 -2.311 1 95.88 100 VAL A CA 1
ATOM 779 C C . VAL A 1 100 ? -10.031 -6.242 -2.15 1 95.88 100 VAL A C 1
ATOM 781 O O . VAL A 1 100 ? -10.734 -6.652 -3.07 1 95.88 100 VAL A O 1
ATOM 784 N N . GLU A 1 101 ? -9.859 -6.969 -1.043 1 94.62 101 GLU A N 1
ATOM 785 C CA . GLU A 1 101 ? -10.695 -8.078 -0.596 1 94.62 101 GLU A CA 1
ATOM 786 C C . GLU A 1 101 ? -10.367 -9.359 -1.362 1 94.62 101 GLU A C 1
ATOM 788 O O . GLU A 1 101 ? -11.266 -10.133 -1.705 1 94.62 101 GLU A O 1
ATOM 793 N N . ILE A 1 102 ? -9.133 -9.547 -1.652 1 96.81 102 ILE A N 1
ATOM 794 C CA . ILE A 1 102 ? -8.695 -10.844 -2.152 1 96.81 102 ILE A CA 1
ATOM 795 C C . ILE A 1 102 ? -8.773 -11.883 -1.033 1 96.81 102 ILE A C 1
ATOM 797 O O . ILE A 1 102 ? -8.25 -11.664 0.062 1 96.81 102 ILE A O 1
ATOM 801 N N . PRO A 1 103 ? -9.352 -13.031 -1.263 1 96.38 103 PRO A N 1
ATOM 802 C CA . PRO A 1 103 ? -9.617 -13.945 -0.152 1 96.38 103 PRO A CA 1
ATOM 803 C C . PRO A 1 103 ? -8.453 -14.891 0.123 1 96.38 103 PRO A C 1
ATOM 805 O O . PRO A 1 103 ? -8.32 -15.414 1.235 1 96.38 103 PRO A O 1
ATOM 808 N N . LEU A 1 104 ? -7.602 -15.148 -0.918 1 97.38 104 LEU A N 1
ATOM 809 C CA . LEU A 1 104 ? -6.613 -16.219 -0.787 1 97.38 104 LEU A CA 1
ATOM 810 C C . LEU A 1 104 ? -5.312 -15.836 -1.485 1 97.38 104 LEU A C 1
ATOM 812 O O . LEU A 1 104 ? -5.324 -15.367 -2.627 1 97.38 104 LEU A O 1
ATOM 816 N N . VAL A 1 105 ? -4.242 -16.047 -0.74 1 98.5 105 VAL A N 1
ATOM 817 C CA . VAL A 1 105 ? -2.908 -15.883 -1.308 1 98.5 105 VAL A CA 1
ATOM 818 C C . VAL A 1 105 ? -2.094 -17.156 -1.09 1 98.5 105 VAL A C 1
ATOM 820 O O . VAL A 1 105 ? -2.117 -17.734 -0.002 1 98.5 105 VAL A O 1
ATOM 823 N N . ILE A 1 106 ? -1.459 -17.625 -2.131 1 98.75 106 ILE A N 1
ATOM 824 C CA . ILE A 1 106 ? -0.511 -18.734 -2.111 1 98.75 106 ILE A CA 1
ATOM 825 C C . ILE A 1 106 ? 0.894 -18.219 -2.41 1 98.75 106 ILE A C 1
ATOM 827 O O . ILE A 1 106 ? 1.109 -17.531 -3.412 1 98.75 106 ILE A O 1
ATOM 831 N N . TYR A 1 107 ? 1.846 -18.547 -1.498 1 98.75 107 TYR A N 1
ATOM 832 C CA . TYR A 1 107 ? 3.158 -17.953 -1.746 1 98.75 107 TYR A CA 1
ATOM 833 C C . TYR A 1 107 ? 4.266 -18.969 -1.485 1 98.75 107 TYR A C 1
ATOM 835 O O . TYR A 1 107 ? 4.035 -20 -0.854 1 98.75 107 TYR A O 1
ATOM 843 N N . GLY A 1 108 ? 5.359 -18.688 -2.023 1 98.5 108 GLY A N 1
ATOM 844 C CA . GLY A 1 108 ? 6.516 -19.562 -1.931 1 98.5 108 GLY A CA 1
ATOM 845 C C . GLY A 1 108 ? 7.223 -19.484 -0.59 1 98.5 108 GLY A C 1
ATOM 846 O O . GLY A 1 108 ? 6.938 -20.281 0.314 1 98.5 108 GLY A O 1
ATOM 847 N N . CYS A 1 109 ? 8.055 -18.5 -0.392 1 98.5 109 CYS A N 1
ATOM 848 C CA . CYS A 1 109 ? 8.859 -18.438 0.822 1 98.5 109 CYS A CA 1
ATOM 849 C C . CYS A 1 109 ? 8.492 -17.219 1.66 1 98.5 109 CYS A C 1
ATOM 851 O O . CYS A 1 109 ? 7.797 -16.328 1.184 1 98.5 109 CYS A O 1
ATOM 853 N N . ALA A 1 110 ? 9.016 -17.203 2.869 1 97.62 110 ALA A N 1
ATOM 854 C CA . ALA A 1 110 ? 8.766 -16.125 3.816 1 97.62 110 ALA A CA 1
ATOM 855 C C . ALA A 1 110 ? 9.523 -14.859 3.416 1 97.62 110 ALA A C 1
ATOM 857 O O . ALA A 1 110 ? 10.523 -14.93 2.695 1 97.62 110 ALA A O 1
ATOM 858 N N . ASN A 1 111 ? 8.93 -13.773 3.736 1 95.5 111 ASN A N 1
ATOM 859 C CA . ASN A 1 111 ? 9.586 -12.477 3.65 1 95.5 111 ASN A CA 1
ATOM 860 C C . ASN A 1 111 ? 10.117 -12.023 5.008 1 95.5 111 ASN A C 1
ATOM 862 O O . ASN A 1 111 ? 9.438 -11.297 5.734 1 95.5 111 ASN A O 1
ATOM 866 N N . ASP A 1 112 ? 11.312 -12.328 5.25 1 90.88 112 ASP A N 1
ATOM 867 C CA . ASP A 1 112 ? 11.898 -12.148 6.574 1 90.88 112 ASP A CA 1
ATOM 868 C C . ASP A 1 112 ? 12.203 -10.672 6.844 1 90.88 112 ASP A C 1
ATOM 870 O O . ASP A 1 112 ? 12.469 -10.289 7.988 1 90.88 112 ASP A O 1
ATOM 874 N N . ARG A 1 113 ? 12.023 -9.93 5.879 1 87.12 113 ARG A N 1
ATOM 875 C CA . ARG A 1 113 ? 12.352 -8.516 6.027 1 87.12 113 ARG A CA 1
ATOM 876 C C . ARG A 1 113 ? 11.109 -7.699 6.383 1 87.12 113 ARG A C 1
ATOM 878 O O . ARG A 1 113 ? 11.172 -6.805 7.227 1 87.12 113 ARG A O 1
ATOM 885 N N . PHE A 1 114 ? 9.898 -8.031 5.648 1 91.81 114 PHE A N 1
ATOM 886 C CA . PHE A 1 114 ? 8.727 -7.184 5.824 1 91.81 114 PHE A CA 1
ATOM 887 C C . PHE A 1 114 ? 7.445 -7.98 5.605 1 91.81 114 PHE A C 1
ATOM 889 O O . PHE A 1 114 ? 6.441 -7.438 5.148 1 91.81 114 PHE A O 1
ATOM 896 N N . GLY A 1 115 ? 7.508 -9.211 5.945 1 95.94 115 GLY A N 1
ATOM 897 C CA . GLY A 1 115 ? 6.371 -10.062 5.641 1 95.94 115 GLY A CA 1
ATOM 898 C C . GLY A 1 115 ? 5.117 -9.688 6.41 1 95.94 115 GLY A C 1
ATOM 899 O O . GLY A 1 115 ? 5.176 -9.43 7.613 1 95.94 115 GLY A O 1
ATOM 900 N N . GLY A 1 116 ? 4.047 -9.727 5.715 1 96.5 116 GLY A N 1
ATOM 901 C CA . GLY A 1 116 ? 2.779 -9.312 6.293 1 96.5 116 GLY A CA 1
ATOM 902 C C . GLY A 1 116 ? 1.806 -10.453 6.484 1 96.5 116 GLY A C 1
ATOM 903 O O . GLY A 1 116 ? 0.658 -10.242 6.883 1 96.5 116 GLY A O 1
ATOM 904 N N . CYS A 1 117 ? 2.246 -11.641 6.227 1 97.31 117 CYS A N 1
ATOM 905 C CA . CYS A 1 117 ? 1.359 -12.789 6.379 1 97.31 117 CYS A CA 1
ATOM 906 C C . CYS A 1 117 ? 1.881 -13.742 7.445 1 97.31 117 CYS A C 1
ATOM 908 O O . CYS A 1 117 ? 1.677 -14.953 7.355 1 97.31 117 CYS A O 1
ATOM 910 N N . GLY A 1 118 ? 2.641 -13.18 8.391 1 93.62 118 GLY A N 1
ATOM 911 C CA . GLY A 1 118 ? 3.002 -14 9.531 1 93.62 118 GLY A CA 1
ATOM 912 C C . GLY A 1 118 ? 4.484 -13.969 9.852 1 93.62 118 GLY A C 1
ATOM 913 O O . GLY A 1 118 ? 4.887 -14.219 10.992 1 93.62 118 GLY A O 1
ATOM 914 N N . SER A 1 119 ? 5.332 -13.672 8.898 1 94.56 119 SER A N 1
ATOM 915 C CA . SER A 1 119 ? 6.77 -13.695 9.172 1 94.56 119 SER A CA 1
ATOM 916 C C . SER A 1 119 ? 7.176 -12.562 10.102 1 94.56 119 SER A C 1
ATOM 918 O O . SER A 1 119 ? 7.965 -12.766 11.023 1 94.56 119 SER A O 1
ATOM 920 N N . ILE A 1 120 ? 6.656 -11.344 9.852 1 93.06 120 ILE A N 1
ATOM 921 C CA . ILE A 1 120 ? 6.961 -10.203 10.711 1 93.06 120 ILE A CA 1
ATOM 922 C C . ILE A 1 120 ? 5.711 -9.789 11.484 1 93.06 120 ILE A C 1
ATOM 924 O O . ILE A 1 120 ? 5.734 -9.711 12.711 1 93.06 120 ILE A O 1
ATOM 928 N N . LEU A 1 121 ? 4.633 -9.508 10.781 1 93.31 121 LEU A N 1
ATOM 929 C CA . LEU A 1 121 ? 3.336 -9.211 11.383 1 93.31 121 LEU A CA 1
ATOM 930 C C . LEU A 1 121 ? 2.225 -9.992 10.695 1 93.31 121 LEU A C 1
ATOM 932 O O . LEU A 1 121 ? 2.266 -10.203 9.477 1 93.31 121 LEU A O 1
ATOM 936 N N . PRO A 1 122 ? 1.241 -10.336 11.359 1 93.62 122 PRO A N 1
ATOM 937 C CA . PRO A 1 122 ? 0.133 -11.102 10.781 1 93.62 122 PRO A CA 1
ATOM 938 C C . PRO A 1 122 ? -1 -10.211 10.281 1 93.62 122 PRO A C 1
ATOM 940 O O . PRO A 1 122 ? -2.133 -10.32 10.758 1 93.62 122 PRO A O 1
ATOM 943 N N . VAL A 1 123 ? -0.713 -9.438 9.328 1 94.06 123 VAL A N 1
ATOM 944 C CA . VAL A 1 123 ? -1.707 -8.531 8.758 1 94.06 123 VAL A CA 1
ATOM 945 C C . VAL A 1 123 ? -2.863 -9.336 8.172 1 94.06 123 VAL A C 1
ATOM 947 O O . VAL A 1 123 ? -4.023 -8.93 8.266 1 94.06 123 VAL A O 1
ATOM 950 N N . HIS A 1 124 ? -2.623 -10.438 7.566 1 93.94 124 HIS A N 1
ATOM 951 C CA . HIS A 1 124 ? -3.592 -11.258 6.848 1 93.94 124 HIS A CA 1
ATOM 952 C C . HIS A 1 124 ? -4.719 -11.719 7.77 1 93.94 124 HIS A C 1
ATOM 954 O O . HIS A 1 124 ? -5.855 -11.891 7.328 1 93.94 124 HIS A O 1
ATOM 960 N N . SER A 1 125 ? -4.398 -11.852 9.07 1 89.69 125 SER A N 1
ATOM 961 C CA . SER A 1 125 ? -5.387 -12.43 9.977 1 89.69 125 SER A CA 1
ATOM 962 C C . SER A 1 125 ? -5.805 -11.43 11.047 1 89.69 125 SER A C 1
ATOM 964 O O . SER A 1 125 ? -6.547 -11.773 11.969 1 89.69 125 SER A O 1
ATOM 966 N N . ALA A 1 126 ? -5.305 -10.266 10.969 1 82.44 126 ALA A N 1
ATOM 967 C CA . ALA A 1 126 ? -5.676 -9.266 11.969 1 82.44 126 ALA A CA 1
ATOM 968 C C . ALA A 1 126 ? -7.191 -9.078 12.023 1 82.44 126 ALA A C 1
ATOM 970 O O . ALA A 1 126 ? -7.867 -9.125 10.992 1 82.44 126 ALA A O 1
ATOM 971 N N . GLU A 1 127 ? -7.68 -9.031 13.25 1 76.81 127 GLU A N 1
ATOM 972 C CA . GLU A 1 127 ? -9.109 -8.812 13.438 1 76.81 127 GLU A CA 1
ATOM 973 C C . GLU A 1 127 ? -9.492 -7.371 13.109 1 76.81 127 GLU A C 1
ATOM 975 O O . GLU A 1 127 ? -8.969 -6.43 13.711 1 76.81 127 GLU A O 1
ATOM 980 N N . LEU A 1 128 ? -10.102 -7.285 12.047 1 66 128 LEU A N 1
ATOM 981 C CA . LEU A 1 128 ? -10.516 -5.953 11.625 1 66 128 LEU A CA 1
ATOM 982 C C . LEU A 1 128 ? -12.031 -5.785 11.75 1 66 128 LEU A C 1
ATOM 984 O O . LEU A 1 128 ? -12.789 -6.473 11.07 1 66 128 LEU A O 1
ATOM 988 N N . PRO A 1 129 ? -12.508 -5.16 12.844 1 56.22 129 PRO A N 1
ATOM 989 C CA . PRO A 1 129 ? -13.945 -5.094 13.109 1 56.22 129 PRO A CA 1
ATOM 990 C C . PRO A 1 129 ? -14.766 -4.805 11.859 1 56.22 129 PRO A C 1
ATOM 992 O O . PRO A 1 129 ? -15.93 -5.219 11.766 1 56.22 129 PRO A O 1
ATOM 995 N N . SER A 1 130 ? -14.25 -3.969 10.977 1 54.38 130 SER A N 1
ATOM 996 C CA . SER A 1 130 ? -15.094 -3.568 9.859 1 54.38 130 SER A CA 1
ATOM 997 C C . SER A 1 130 ? -14.625 -4.207 8.555 1 54.38 130 SER A C 1
ATOM 999 O O . SER A 1 130 ? -15.133 -3.873 7.48 1 54.38 130 SER A O 1
ATOM 1001 N N . LEU A 1 131 ? -13.609 -4.945 8.742 1 55.94 131 LEU A N 1
ATOM 1002 C CA . LEU A 1 131 ? -13.133 -5.441 7.449 1 55.94 131 LEU A CA 1
ATOM 1003 C C . LEU A 1 131 ? -13.523 -6.902 7.25 1 55.94 131 LEU A C 1
ATOM 1005 O O . LEU A 1 131 ? -13.57 -7.672 8.211 1 55.94 131 LEU A O 1
ATOM 1009 N N . GLY A 1 132 ? -14.188 -7.238 6.207 1 57.19 132 GLY A N 1
ATOM 1010 C CA . GLY A 1 132 ? -14.586 -8.484 5.57 1 57.19 132 GLY A CA 1
ATOM 1011 C C . GLY A 1 132 ? -13.695 -9.656 5.945 1 57.19 132 GLY A C 1
ATOM 1012 O O . GLY A 1 132 ? -12.898 -9.555 6.879 1 57.19 132 GLY A O 1
ATOM 1013 N N . PRO A 1 133 ? -13.781 -10.703 5.25 1 62.22 133 PRO A N 1
ATOM 1014 C CA . PRO A 1 133 ? -13.078 -11.953 5.527 1 62.22 133 PRO A CA 1
ATOM 1015 C C . PRO A 1 133 ? -11.555 -11.789 5.535 1 62.22 133 PRO A C 1
ATOM 1017 O O . PRO A 1 133 ? -11.023 -10.891 4.879 1 62.22 133 PRO A O 1
ATOM 1020 N N . SER A 1 134 ? -10.906 -12.531 6.375 1 82 134 SER A N 1
ATOM 1021 C CA . SER A 1 134 ? -9.453 -12.625 6.477 1 82 134 SER A CA 1
ATOM 1022 C C . SER A 1 134 ? -8.836 -13.094 5.16 1 82 134 SER A C 1
ATOM 1024 O O . SER A 1 134 ? -9.523 -13.672 4.316 1 82 134 SER A O 1
ATOM 1026 N N . LEU A 1 135 ? -7.723 -12.586 4.91 1 94.5 135 LEU A N 1
ATOM 1027 C CA . LEU A 1 135 ? -6.883 -13.086 3.824 1 94.5 135 LEU A CA 1
ATOM 1028 C C . LEU A 1 135 ? -6.262 -14.43 4.191 1 94.5 135 LEU A C 1
ATOM 1030 O O . LEU A 1 135 ? -5.379 -14.5 5.047 1 94.5 135 LEU A O 1
ATOM 1034 N N . GLN A 1 136 ? -6.773 -15.508 3.58 1 96.19 136 GLN A N 1
ATOM 1035 C CA . GLN A 1 136 ? -6.195 -16.828 3.828 1 96.19 136 GLN A CA 1
ATOM 1036 C C . GLN A 1 136 ? -4.852 -16.984 3.115 1 96.19 136 GLN A C 1
ATOM 1038 O O . GLN A 1 136 ? -4.652 -16.422 2.035 1 96.19 136 GLN A O 1
ATOM 1043 N N . CYS A 1 137 ? -3.979 -17.828 3.766 1 97.56 137 CYS A N 1
ATOM 1044 C CA . CYS A 1 137 ? -2.648 -18 3.191 1 97.56 137 CYS A CA 1
ATOM 1045 C C . CYS A 1 137 ? -2.277 -19.469 3.111 1 97.56 137 CYS A C 1
ATOM 1047 O O . CYS A 1 137 ? -2.557 -20.234 4.035 1 97.56 137 CYS A O 1
ATOM 1049 N N . ILE A 1 138 ? -1.754 -19.875 1.994 1 97.5 138 ILE A N 1
ATOM 1050 C CA . ILE A 1 138 ? -1.019 -21.125 1.832 1 97.5 138 ILE A CA 1
ATOM 1051 C C . ILE A 1 138 ? 0.45 -20.828 1.543 1 97.5 138 ILE A C 1
ATOM 1053 O O . ILE A 1 138 ? 0.776 -20.203 0.532 1 97.5 138 ILE A O 1
ATOM 1057 N N . SER A 1 139 ? 1.336 -21.344 2.396 1 97.56 139 SER A N 1
ATOM 1058 C CA . SER A 1 139 ? 2.738 -20.953 2.336 1 97.56 139 SER A CA 1
ATOM 1059 C C . SER A 1 139 ? 3.633 -22.125 1.955 1 97.56 139 SER A C 1
ATOM 1061 O O . SER A 1 139 ? 3.164 -23.25 1.847 1 97.56 139 SER A O 1
ATOM 1063 N N . ASN A 1 140 ? 4.824 -21.812 1.599 1 97.5 140 ASN A N 1
ATOM 1064 C CA . ASN A 1 140 ? 5.898 -22.781 1.379 1 97.5 140 ASN A CA 1
ATOM 1065 C C . ASN A 1 140 ? 5.66 -23.609 0.122 1 97.5 140 ASN A C 1
ATOM 1067 O O . ASN A 1 140 ? 6.008 -24.781 0.078 1 97.5 140 ASN A O 1
ATOM 1071 N N . VAL A 1 141 ? 4.969 -23.078 -0.782 1 97.75 141 VAL A N 1
ATOM 1072 C CA . VAL A 1 141 ? 4.809 -23.75 -2.064 1 97.75 141 VAL A CA 1
ATOM 1073 C C . VAL A 1 141 ? 6.008 -23.453 -2.963 1 97.75 141 VAL A C 1
ATOM 1075 O O . VAL A 1 141 ? 6.199 -22.312 -3.393 1 97.75 141 VAL A O 1
ATOM 1078 N N . MET A 1 142 ? 6.859 -24.469 -3.176 1 97.5 142 MET A N 1
ATOM 1079 C CA . MET A 1 142 ? 8.094 -24.328 -3.943 1 97.5 142 MET A CA 1
ATOM 1080 C C . MET A 1 142 ? 9.039 -23.344 -3.271 1 97.5 142 MET A C 1
ATOM 1082 O O . MET A 1 142 ? 9.672 -22.516 -3.945 1 97.5 142 MET A O 1
ATOM 1086 N N . ALA A 1 143 ? 9.117 -23.422 -1.999 1 98 143 ALA A N 1
ATOM 1087 C CA . ALA A 1 143 ? 9.844 -22.469 -1.16 1 98 143 ALA A CA 1
ATOM 1088 C C . ALA A 1 143 ? 11.328 -22.453 -1.508 1 98 143 ALA A C 1
ATOM 1090 O O . ALA A 1 143 ? 11.938 -21.375 -1.598 1 98 143 ALA A O 1
ATOM 1091 N N . GLU A 1 144 ? 11.914 -23.531 -1.752 1 97.81 144 GLU A N 1
ATOM 1092 C CA . GLU A 1 144 ? 13.344 -23.625 -2.02 1 97.81 144 GLU A CA 1
ATOM 1093 C C . GLU A 1 144 ? 13.719 -22.875 -3.289 1 97.81 144 GLU A C 1
ATOM 1095 O O . GLU A 1 144 ? 14.75 -22.188 -3.332 1 97.81 144 GLU A O 1
ATOM 1100 N N . ARG A 1 145 ? 12.938 -23.031 -4.273 1 97.88 145 ARG A N 1
ATOM 1101 C CA . ARG A 1 145 ? 13.195 -22.312 -5.52 1 97.88 145 ARG A CA 1
ATOM 1102 C C . ARG A 1 145 ? 13.102 -20.812 -5.312 1 97.88 145 ARG A C 1
ATOM 1104 O O . ARG A 1 145 ? 13.922 -20.047 -5.848 1 97.88 145 ARG A O 1
ATOM 1111 N N . ALA A 1 146 ? 12.133 -20.391 -4.562 1 98.06 146 ALA A N 1
ATOM 1112 C CA . ALA A 1 146 ? 11.961 -18.984 -4.262 1 98.06 146 ALA A CA 1
ATOM 1113 C C . ALA A 1 146 ? 13.164 -18.438 -3.5 1 98.06 146 ALA A C 1
ATOM 1115 O O . ALA A 1 146 ? 13.695 -17.375 -3.84 1 98.06 146 ALA A O 1
ATOM 1116 N N . ILE A 1 147 ? 13.578 -19.125 -2.551 1 97.56 147 ILE A N 1
ATOM 1117 C CA . ILE A 1 147 ? 14.719 -18.734 -1.728 1 97.56 147 ILE A CA 1
ATOM 1118 C C . ILE A 1 147 ? 15.969 -18.625 -2.596 1 97.56 147 ILE A C 1
ATOM 1120 O O . ILE A 1 147 ? 16.734 -17.672 -2.479 1 97.56 147 ILE A O 1
ATOM 1124 N N . GLN A 1 148 ? 16.141 -19.547 -3.445 1 96.94 148 GLN A N 1
ATOM 1125 C CA . GLN A 1 148 ? 17.312 -19.547 -4.312 1 96.94 148 GLN A CA 1
ATOM 1126 C C . GLN A 1 148 ? 17.344 -18.328 -5.219 1 96.94 148 GLN A C 1
ATOM 1128 O O . GLN A 1 148 ? 18.391 -17.719 -5.426 1 96.94 148 GLN A O 1
ATOM 1133 N N . LEU A 1 149 ? 16.219 -17.969 -5.754 1 96.75 149 LEU A N 1
ATOM 1134 C CA . LEU A 1 149 ? 16.141 -16.797 -6.609 1 96.75 149 LEU A CA 1
ATOM 1135 C C . LEU A 1 149 ? 16.531 -15.531 -5.836 1 96.75 149 LEU A C 1
ATOM 1137 O O . LEU A 1 149 ? 17.203 -14.656 -6.367 1 96.75 149 LEU A O 1
ATOM 1141 N N . LEU A 1 150 ? 16.078 -15.43 -4.574 1 95.81 150 LEU A N 1
ATOM 1142 C CA . LEU A 1 150 ? 16.438 -14.297 -3.732 1 95.81 150 LEU A CA 1
ATOM 1143 C C . LEU A 1 150 ? 17.938 -14.266 -3.459 1 95.81 150 LEU A C 1
ATOM 1145 O O . LEU A 1 150 ? 18.562 -13.203 -3.535 1 95.81 150 LEU A O 1
ATOM 1149 N N . LYS A 1 151 ? 18.453 -15.375 -3.203 1 94.25 151 LYS A N 1
ATOM 1150 C CA . LYS A 1 151 ? 19.891 -15.477 -2.953 1 94.25 151 LYS A CA 1
ATOM 1151 C C . LYS A 1 151 ? 20.703 -15.055 -4.18 1 94.25 151 LYS A C 1
ATOM 1153 O O . LYS A 1 151 ? 21.703 -14.359 -4.059 1 94.25 151 LYS A O 1
ATOM 1158 N N . ASP A 1 152 ? 20.234 -15.492 -5.312 1 93.19 152 ASP A N 1
ATOM 1159 C CA . ASP A 1 152 ? 20.891 -15.133 -6.562 1 93.19 152 ASP A CA 1
ATOM 1160 C C . ASP A 1 152 ? 20.906 -13.617 -6.758 1 93.19 152 ASP A C 1
ATOM 1162 O O . ASP A 1 152 ? 21.906 -13.055 -7.227 1 93.19 152 ASP A O 1
ATOM 1166 N N . PHE A 1 153 ? 19.938 -12.969 -6.426 1 93.88 153 PHE A N 1
ATOM 1167 C CA . PHE A 1 153 ? 19.828 -11.523 -6.543 1 93.88 153 PHE A CA 1
ATOM 1168 C C . PHE A 1 153 ? 20.812 -10.836 -5.598 1 93.88 153 PHE A C 1
ATOM 1170 O O . PHE A 1 153 ? 21.562 -9.953 -6.008 1 93.88 153 PHE A O 1
ATOM 1177 N N . TYR A 1 154 ? 20.812 -11.25 -4.32 1 87.62 154 TYR A N 1
ATOM 1178 C CA . TYR A 1 154 ? 21.609 -10.57 -3.309 1 87.62 154 TYR A CA 1
ATOM 1179 C C . TYR A 1 154 ? 23.094 -10.883 -3.479 1 87.62 154 TYR A C 1
ATOM 1181 O O . TYR A 1 154 ? 23.953 -10.078 -3.102 1 87.62 154 TYR A O 1
ATOM 1189 N N . LYS A 1 155 ? 23.438 -12.031 -4.035 1 84.56 155 LYS A N 1
ATOM 1190 C CA . LYS A 1 155 ? 24.828 -12.344 -4.387 1 84.56 155 LYS A CA 1
ATOM 1191 C C . LYS A 1 155 ? 25.328 -11.43 -5.496 1 84.56 155 LYS A C 1
ATOM 1193 O O . LYS A 1 155 ? 26.484 -10.992 -5.473 1 84.56 155 LYS A O 1
ATOM 1198 N N . GLY A 1 156 ? 24.469 -11.164 -6.449 1 75.38 156 GLY A N 1
ATOM 1199 C CA . GLY A 1 156 ? 24.828 -10.273 -7.543 1 75.38 156 GLY A CA 1
ATOM 1200 C C . GLY A 1 156 ? 24.969 -8.828 -7.117 1 75.38 156 GLY A C 1
ATOM 1201 O O . GLY A 1 156 ? 25.781 -8.086 -7.656 1 75.38 156 GLY A O 1
ATOM 1202 N N . GLU A 1 157 ? 24.078 -8.344 -6.25 1 67.06 157 GLU A N 1
ATOM 1203 C CA . GLU A 1 157 ? 24.125 -6.973 -5.746 1 67.06 157 GLU A CA 1
ATOM 1204 C C . GLU A 1 157 ? 25.406 -6.711 -4.973 1 67.06 157 GLU A C 1
ATOM 1206 O O . GLU A 1 157 ? 25.953 -5.609 -5.027 1 67.06 157 GLU A O 1
ATOM 1211 N N . ASN A 1 158 ? 25.812 -7.73 -4.25 1 55.72 158 ASN A N 1
ATOM 1212 C CA . ASN A 1 158 ? 27.094 -7.641 -3.549 1 55.72 158 ASN A CA 1
ATOM 1213 C C . ASN A 1 158 ? 28.25 -7.527 -4.523 1 55.72 158 ASN A C 1
ATOM 1215 O O 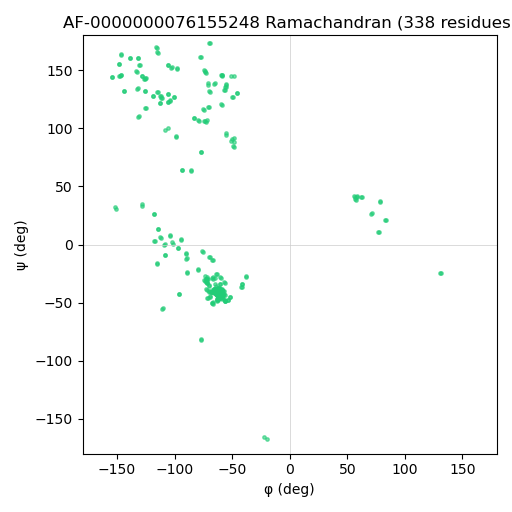. ASN A 1 158 ? 29.203 -6.77 -4.285 1 55.72 158 ASN A O 1
ATOM 1219 N N . LEU A 1 159 ? 28.094 -8.188 -5.578 1 51.78 159 LEU A N 1
ATOM 1220 C CA . LEU A 1 159 ? 29.156 -8.148 -6.562 1 51.78 159 LEU A CA 1
ATOM 1221 C C . LEU A 1 159 ? 29.234 -6.789 -7.242 1 51.78 159 LEU A C 1
ATOM 1223 O O . LEU A 1 159 ? 30.312 -6.363 -7.672 1 51.78 159 LEU A O 1
ATOM 1227 N N . ASN A 1 160 ? 28.141 -6.172 -7.324 1 52.69 160 ASN A N 1
ATOM 1228 C CA . ASN A 1 160 ? 28.125 -4.859 -7.965 1 52.69 160 ASN A CA 1
ATOM 1229 C C . ASN A 1 160 ? 28.359 -3.74 -6.953 1 52.69 160 ASN A C 1
ATOM 1231 O O . ASN A 1 160 ? 28.438 -2.568 -7.324 1 52.69 160 ASN A O 1
ATOM 1235 N N . ALA A 1 161 ? 28.281 -4.09 -5.707 1 53.94 161 ALA A N 1
ATOM 1236 C CA . ALA A 1 161 ? 28.562 -3.098 -4.672 1 53.94 161 ALA A CA 1
ATOM 1237 C C . ALA A 1 161 ? 30.047 -2.75 -4.633 1 53.94 161 ALA A C 1
ATOM 1239 O O . ALA A 1 161 ? 30.891 -3.615 -4.859 1 53.94 161 ALA A O 1
ATOM 1240 N N . PRO A 1 162 ? 30.266 -1.46 -4.492 1 50.19 162 PRO A N 1
ATOM 1241 C CA . PRO A 1 162 ? 31.688 -1.11 -4.34 1 50.19 162 PRO A CA 1
ATOM 1242 C C . PRO A 1 162 ? 32.406 -1.972 -3.301 1 50.19 162 PRO A C 1
ATOM 1244 O O . PRO A 1 162 ? 31.75 -2.492 -2.381 1 50.19 162 PRO A O 1
ATOM 1247 N N . GLU A 1 163 ? 33.781 -2.266 -3.641 1 49.09 163 GLU A N 1
ATOM 1248 C CA . GLU A 1 163 ? 34.688 -3.121 -2.869 1 49.09 163 GLU A CA 1
ATOM 1249 C C . GLU A 1 163 ? 34.531 -2.869 -1.37 1 49.09 163 GLU A C 1
ATOM 1251 O O . GLU A 1 163 ? 34.625 -3.801 -0.568 1 49.09 163 GLU A O 1
ATOM 1256 N N . ASN A 1 164 ? 34.25 -1.676 -0.943 1 48.16 164 ASN A N 1
ATOM 1257 C CA . ASN A 1 164 ? 34.25 -1.282 0.462 1 48.16 164 ASN A CA 1
ATOM 1258 C C . ASN A 1 164 ? 32.969 -1.719 1.154 1 48.16 164 ASN A C 1
ATOM 1260 O O . ASN A 1 164 ? 32.844 -1.638 2.379 1 48.16 164 ASN A O 1
ATOM 1264 N N . LYS A 1 165 ? 32 -1.937 0.456 1 46 165 LYS A N 1
ATOM 1265 C CA . LYS A 1 165 ? 30.734 -2.383 1.021 1 46 165 LYS A CA 1
ATOM 1266 C C . LYS A 1 165 ? 30.547 -3.885 0.823 1 46 165 LYS A C 1
ATOM 1268 O O . LYS A 1 165 ? 29.5 -4.434 1.183 1 46 165 LYS A O 1
ATOM 1273 N N . ARG A 1 166 ? 31.531 -4.492 0.217 1 43.25 166 ARG A N 1
ATOM 1274 C CA . ARG A 1 166 ? 31.516 -5.938 0.021 1 43.25 166 ARG A CA 1
ATOM 1275 C C . ARG A 1 166 ? 31.906 -6.668 1.303 1 43.25 166 ARG A C 1
ATOM 1277 O O . ARG A 1 166 ? 32.938 -6.355 1.922 1 43.25 166 ARG A O 1
ATOM 1284 N N . LYS A 1 167 ? 31 -7.258 1.955 1 42.78 167 LYS A N 1
ATOM 1285 C CA . LYS A 1 167 ? 31.328 -8.094 3.107 1 42.78 167 LYS A CA 1
ATOM 1286 C C . LYS A 1 167 ? 32.438 -9.102 2.762 1 42.78 167 LYS A C 1
ATOM 1288 O O . LYS A 1 167 ? 32.25 -9.922 1.86 1 42.78 167 LYS A O 1
ATOM 1293 N N . VAL A 1 168 ? 33.625 -8.773 2.947 1 39.5 168 VAL A N 1
ATOM 1294 C CA . VAL A 1 168 ? 34.75 -9.688 2.801 1 39.5 168 VAL A CA 1
ATOM 1295 C C . VAL A 1 168 ? 34.531 -10.914 3.688 1 39.5 168 VAL A C 1
ATOM 1297 O O . VAL A 1 168 ? 34.406 -10.789 4.906 1 39.5 168 VAL A O 1
ATOM 1300 N N . LYS A 1 169 ? 34.031 -11.906 3.133 1 38.31 169 LYS A N 1
ATOM 1301 C CA . LYS A 1 169 ? 34.094 -13.18 3.844 1 38.31 169 LYS A CA 1
ATOM 1302 C C . LYS A 1 169 ? 35.531 -13.43 4.336 1 38.31 169 LYS A C 1
ATOM 1304 O O . LYS A 1 169 ? 36.469 -13.461 3.545 1 38.31 169 LYS A O 1
ATOM 1309 N N . ASN A 1 170 ? 35.75 -12.867 5.449 1 31.91 170 ASN A N 1
ATOM 1310 C CA . ASN A 1 170 ? 37 -13.391 5.98 1 31.91 170 ASN A CA 1
ATOM 1311 C C . ASN A 1 170 ? 37.031 -14.922 5.914 1 31.91 170 ASN A C 1
ATOM 1313 O O . ASN A 1 170 ? 36.188 -15.586 6.527 1 31.91 170 ASN A O 1
ATOM 1317 N N . THR A 1 171 ? 37.531 -15.461 4.863 1 29.75 171 THR A N 1
ATOM 1318 C CA . THR A 1 171 ? 38 -16.844 4.961 1 29.75 171 THR A CA 1
ATOM 1319 C C . THR A 1 171 ? 38.875 -17.031 6.188 1 29.75 171 THR A C 1
ATOM 1321 O O . THR A 1 171 ? 39.719 -16.172 6.484 1 29.75 171 THR A O 1
ATOM 1324 N N . MET B 1 1 ? 2.75 21.484 21.5 1 52.47 1 MET B N 1
ATOM 1325 C CA . MET B 1 1 ? 2.887 21.188 20.078 1 52.47 1 MET B CA 1
ATOM 1326 C C . MET B 1 1 ? 3.363 22.406 19.312 1 52.47 1 MET B C 1
ATOM 1328 O O . MET B 1 1 ? 2.975 23.531 19.625 1 52.47 1 MET B O 1
ATOM 1332 N N . ASP B 1 2 ? 4.438 22.281 18.5 1 68.81 2 ASP B N 1
ATOM 1333 C CA . ASP B 1 2 ? 5.02 23.391 17.766 1 68.81 2 ASP B CA 1
ATOM 1334 C C . ASP B 1 2 ? 3.994 24.016 16.828 1 68.81 2 ASP B C 1
ATOM 1336 O O . ASP B 1 2 ? 3.211 23.312 16.188 1 68.81 2 ASP B O 1
ATOM 1340 N N . ASN B 1 3 ? 3.67 25.234 16.953 1 80.12 3 ASN B N 1
ATOM 1341 C CA . ASN B 1 3 ? 2.742 26.062 16.188 1 80.12 3 ASN B CA 1
ATOM 1342 C C . ASN B 1 3 ? 2.785 25.734 14.695 1 80.12 3 ASN B C 1
ATOM 1344 O O . ASN B 1 3 ? 1.757 25.766 14.016 1 80.12 3 ASN B O 1
ATOM 1348 N N . GLU B 1 4 ? 3.826 25.281 14.234 1 89.12 4 GLU B N 1
ATOM 1349 C CA . GLU B 1 4 ? 3.971 24.984 12.812 1 89.12 4 GLU B CA 1
ATOM 1350 C C . GLU B 1 4 ? 3.197 23.719 12.438 1 89.12 4 GLU B C 1
ATOM 1352 O O . GLU B 1 4 ? 2.596 23.656 11.367 1 89.12 4 GLU B O 1
ATOM 1357 N N . HIS B 1 5 ? 3.076 22.812 13.312 1 90.62 5 HIS B N 1
ATOM 1358 C CA . HIS B 1 5 ? 2.35 21.562 13.047 1 90.62 5 HIS B CA 1
ATOM 1359 C C . HIS B 1 5 ? 0.851 21.828 12.93 1 90.62 5 HIS B C 1
ATOM 1361 O O . HIS B 1 5 ? 0.179 21.234 12.086 1 90.62 5 HIS B O 1
ATOM 1367 N N . ILE B 1 6 ? 0.459 22.734 13.703 1 94.56 6 ILE B N 1
ATOM 1368 C CA . ILE B 1 6 ? -0.967 23.047 13.703 1 94.56 6 ILE B CA 1
ATOM 1369 C C . ILE B 1 6 ? -1.355 23.688 12.375 1 94.56 6 ILE B C 1
ATOM 1371 O O . ILE B 1 6 ? -2.402 23.375 11.805 1 94.56 6 ILE B O 1
ATOM 1375 N N . THR B 1 7 ? -0.532 24.531 11.891 1 95.94 7 THR B N 1
ATOM 1376 C CA . THR B 1 7 ? -0.801 25.203 10.625 1 95.94 7 THR B CA 1
ATOM 1377 C C . THR B 1 7 ? -0.88 24.188 9.484 1 95.94 7 THR B C 1
ATOM 1379 O O . THR B 1 7 ? -1.806 24.234 8.672 1 95.94 7 THR B O 1
ATOM 1382 N N . TRP B 1 8 ? 0.039 23.312 9.414 1 97.69 8 TRP B N 1
ATOM 1383 C CA . TRP B 1 8 ? 0.045 22.297 8.375 1 97.69 8 TRP B CA 1
ATOM 1384 C C . TRP B 1 8 ? -1.144 21.344 8.523 1 97.69 8 TRP B C 1
ATOM 1386 O O . TRP B 1 8 ? -1.762 20.953 7.535 1 97.69 8 TRP B O 1
ATOM 1396 N N . MET B 1 9 ? -1.445 21.047 9.789 1 98.31 9 MET B N 1
ATOM 1397 C CA . MET B 1 9 ? -2.582 20.156 10.031 1 98.31 9 MET B CA 1
ATOM 1398 C C . MET B 1 9 ? -3.885 20.812 9.57 1 98.31 9 MET B C 1
ATOM 1400 O O . MET B 1 9 ? -4.754 20.141 9.008 1 98.31 9 MET B O 1
ATOM 1404 N N . GLU B 1 10 ? -4.008 22.047 9.812 1 98 10 GLU B N 1
ATOM 1405 C CA . GLU B 1 10 ? -5.195 22.766 9.359 1 98 10 GLU B CA 1
ATOM 1406 C C . GLU B 1 10 ? -5.367 22.641 7.848 1 98 10 GLU B C 1
ATOM 1408 O O . GLU B 1 10 ? -6.484 22.453 7.359 1 98 10 GLU B O 1
ATOM 1413 N N . ARG B 1 11 ? -4.277 22.766 7.145 1 98.12 11 ARG B N 1
ATOM 1414 C CA . ARG B 1 11 ? -4.289 22.641 5.691 1 98.12 11 ARG B CA 1
ATOM 1415 C C . ARG B 1 11 ? -4.781 21.266 5.262 1 98.12 11 ARG B C 1
ATOM 1417 O O . ARG B 1 11 ? -5.473 21.141 4.25 1 98.12 11 ARG B O 1
ATOM 1424 N N . THR B 1 12 ? -4.512 20.203 5.98 1 98.75 12 THR B N 1
ATOM 1425 C CA . THR B 1 12 ? -4.949 18.859 5.633 1 98.75 12 THR B CA 1
ATOM 1426 C C . THR B 1 12 ? -6.469 18.75 5.73 1 98.75 12 THR B C 1
ATOM 1428 O O . THR B 1 12 ? -7.09 17.984 4.977 1 98.75 12 THR B O 1
ATOM 1431 N N . PHE B 1 13 ? -7.062 19.531 6.602 1 98.62 13 PHE B N 1
ATOM 1432 C CA . PHE B 1 13 ? -8.508 19.453 6.777 1 98.62 13 PHE B CA 1
ATOM 1433 C C . PHE B 1 13 ? -9.234 20.047 5.574 1 98.62 13 PHE B C 1
ATOM 1435 O O . PHE B 1 13 ? -10.312 19.578 5.207 1 98.62 13 PHE B O 1
ATOM 1442 N N . ASP B 1 14 ? -8.625 21.031 4.906 1 98.44 14 ASP B N 1
ATOM 1443 C CA . ASP B 1 14 ? -9.195 21.5 3.65 1 98.44 14 ASP B CA 1
ATOM 1444 C C . ASP B 1 14 ? -9.289 20.375 2.625 1 98.44 14 ASP B C 1
ATOM 1446 O O . ASP B 1 14 ? -10.305 20.25 1.933 1 98.44 14 ASP B O 1
ATOM 1450 N N . LEU B 1 15 ? -8.289 19.609 2.572 1 98.62 15 LEU B N 1
ATOM 1451 C CA . LEU B 1 15 ? -8.234 18.484 1.637 1 98.62 15 LEU B CA 1
ATOM 1452 C C . LEU B 1 15 ? -9.234 17.406 2.027 1 98.62 15 LEU B C 1
ATOM 1454 O O . LEU B 1 15 ? -9.891 16.828 1.164 1 98.62 15 LEU B O 1
ATOM 1458 N N . ALA B 1 16 ? -9.328 17.172 3.311 1 98.75 16 ALA B N 1
ATOM 1459 C CA . ALA B 1 16 ? -10.289 16.188 3.803 1 98.75 16 ALA B CA 1
ATOM 1460 C C . ALA B 1 16 ? -11.727 16.609 3.477 1 98.75 16 ALA B C 1
ATOM 1462 O O . ALA B 1 16 ? -12.547 15.773 3.1 1 98.75 16 ALA B O 1
ATOM 1463 N N . GLU B 1 17 ? -11.977 17.828 3.613 1 98.12 17 GLU B N 1
ATOM 1464 C CA . GLU B 1 17 ? -13.297 18.359 3.291 1 98.12 17 GLU B CA 1
ATOM 1465 C C . GLU B 1 17 ? -13.594 18.234 1.8 1 98.12 17 GLU B C 1
ATOM 1467 O O . GLU B 1 17 ? -14.734 17.969 1.409 1 98.12 17 GLU B O 1
ATOM 1472 N N . GLU B 1 18 ? -12.609 18.453 0.972 1 97.94 18 GLU B N 1
ATOM 1473 C CA . GLU B 1 18 ? -12.766 18.219 -0.46 1 97.94 18 GLU B CA 1
ATOM 1474 C C . GLU B 1 18 ? -13.141 16.766 -0.741 1 97.94 18 GLU B C 1
ATOM 1476 O O . GLU B 1 18 ? -13.992 16.484 -1.59 1 97.94 18 GLU B O 1
ATOM 1481 N N . ALA B 1 19 ? -12.461 15.867 -0.038 1 97.94 19 ALA B N 1
ATOM 1482 C CA . ALA B 1 19 ? -12.789 14.453 -0.172 1 97.94 19 ALA B CA 1
ATOM 1483 C C . ALA B 1 19 ? -14.234 14.18 0.225 1 97.94 19 ALA B C 1
ATOM 1485 O O . ALA B 1 19 ? -14.961 13.484 -0.486 1 97.94 19 ALA B O 1
ATOM 1486 N N . LEU B 1 20 ? -14.641 14.758 1.289 1 96.56 20 LEU B N 1
ATOM 1487 C CA . LEU B 1 20 ? -16.016 14.594 1.775 1 96.56 20 LEU B CA 1
ATOM 1488 C C . LEU B 1 20 ? -17.016 15.07 0.737 1 96.56 20 LEU B C 1
ATOM 1490 O O . LEU B 1 20 ? -18 14.375 0.444 1 96.56 20 LEU B O 1
ATOM 1494 N N . LYS B 1 21 ? -16.781 16.188 0.162 1 95.5 21 LYS B N 1
ATOM 1495 C CA . LYS B 1 21 ? -17.656 16.766 -0.843 1 95.5 21 LYS B CA 1
ATOM 1496 C C . LYS B 1 21 ? -17.734 15.891 -2.086 1 95.5 21 LYS B C 1
ATOM 1498 O O . LYS B 1 21 ? -18.75 15.898 -2.793 1 95.5 21 LYS B O 1
ATOM 1503 N N . SER B 1 22 ? -16.75 15.125 -2.309 1 95.62 22 SER B N 1
ATOM 1504 C CA . SER B 1 22 ? -16.688 14.258 -3.484 1 95.62 22 SER B CA 1
ATOM 1505 C C . SER B 1 22 ? -17.203 12.859 -3.168 1 95.62 22 SER B C 1
ATOM 1507 O O . SER B 1 22 ? -17.031 11.938 -3.965 1 95.62 22 SER B O 1
ATOM 1509 N N . GLY B 1 23 ? -17.688 12.664 -1.954 1 94.75 23 GLY B N 1
ATOM 1510 C CA . GLY B 1 23 ? -18.266 11.383 -1.584 1 94.75 23 GLY B CA 1
ATOM 1511 C C . GLY B 1 23 ? -17.219 10.367 -1.15 1 94.75 23 GLY B C 1
ATOM 1512 O O . GLY B 1 23 ? -17.469 9.164 -1.208 1 94.75 23 GLY B O 1
ATOM 1513 N N . GLU B 1 24 ? -16.062 10.844 -0.761 1 97.38 24 GLU B N 1
ATOM 1514 C CA . GLU B 1 24 ? -14.977 9.992 -0.271 1 97.38 24 GLU B CA 1
ATOM 1515 C C . GLU B 1 24 ? -14.891 10.039 1.252 1 97.38 24 GLU B C 1
ATOM 1517 O O . GLU B 1 24 ? -15.32 11.008 1.877 1 97.38 24 GLU B O 1
ATOM 1522 N N . VAL B 1 25 ? -14.328 8.828 1.912 1 96.94 25 VAL B N 1
ATOM 1523 C CA . VAL B 1 25 ? -13.922 8.961 3.309 1 96.94 25 VAL B CA 1
ATOM 1524 C C . VAL B 1 25 ? -13.031 10.195 3.477 1 96.94 25 VAL B C 1
ATOM 1526 O O . VAL B 1 25 ? -12.078 10.383 2.723 1 96.94 25 VAL B O 1
ATOM 1529 N N . PRO B 1 26 ? -13.344 11.109 4.398 1 98.31 26 PRO B N 1
ATOM 1530 C CA . PRO B 1 26 ? -12.695 12.414 4.473 1 98.31 26 PRO B CA 1
ATOM 1531 C C . PRO B 1 26 ? -11.305 12.344 5.098 1 98.31 26 PRO B C 1
ATOM 1533 O O . PRO B 1 26 ? -11.125 12.719 6.262 1 98.31 26 PRO B O 1
ATOM 1536 N N . VAL B 1 27 ? -10.398 11.961 4.375 1 98.81 27 VAL B N 1
ATOM 1537 C CA . VAL B 1 27 ? -8.992 11.945 4.766 1 98.81 27 VAL B CA 1
ATOM 1538 C C . VAL B 1 27 ? -8.188 12.852 3.832 1 98.81 27 VAL B C 1
ATOM 1540 O O . VAL B 1 27 ? -8.32 12.766 2.609 1 98.81 27 VAL B O 1
ATOM 1543 N N . GLY B 1 28 ? -7.438 13.742 4.395 1 98.88 28 GLY B N 1
ATOM 1544 C CA . GLY B 1 28 ? -6.508 14.609 3.689 1 98.88 28 GLY B CA 1
ATOM 1545 C C . GLY B 1 28 ? -5.109 14.586 4.277 1 98.88 28 GLY B C 1
ATOM 1546 O O . GLY B 1 28 ? -4.941 14.461 5.488 1 98.88 28 GLY B O 1
ATOM 1547 N N . CYS B 1 29 ? -4.129 14.703 3.346 1 98.88 29 CYS B N 1
ATOM 1548 C CA . CYS B 1 29 ? -2.758 14.734 3.836 1 98.88 29 CYS B CA 1
ATOM 1549 C C . CYS B 1 29 ? -1.887 15.625 2.955 1 98.88 29 CYS B C 1
ATOM 1551 O O . CYS B 1 29 ? -2.314 16.047 1.88 1 98.88 29 CYS B O 1
ATOM 1553 N N . LEU B 1 30 ? -0.741 16 3.48 1 98.75 30 LEU B N 1
ATOM 1554 C CA . LEU B 1 30 ? 0.247 16.734 2.699 1 98.75 30 LEU B CA 1
ATOM 1555 C C . LEU B 1 30 ? 1.662 16.391 3.154 1 98.75 30 LEU B C 1
ATOM 1557 O O . LEU B 1 30 ? 1.856 15.867 4.254 1 98.75 30 LEU B O 1
ATOM 1561 N N . LEU B 1 31 ? 2.586 16.562 2.299 1 98.88 31 LEU B N 1
ATOM 1562 C CA . LEU B 1 31 ? 4.004 16.359 2.578 1 98.88 31 LEU B CA 1
ATOM 1563 C C . LEU B 1 31 ? 4.754 17.688 2.539 1 98.88 31 LEU B C 1
ATOM 1565 O O . LEU B 1 31 ? 4.613 18.453 1.586 1 98.88 31 LEU B O 1
ATOM 1569 N N . VAL B 1 32 ? 5.484 17.938 3.6 1 98.69 32 VAL B N 1
ATOM 1570 C CA . VAL B 1 32 ? 6.297 19.141 3.711 1 98.69 32 VAL B CA 1
ATOM 1571 C C . VAL B 1 32 ? 7.773 18.781 3.535 1 98.69 32 VAL B C 1
ATOM 1573 O O . VAL B 1 32 ? 8.281 17.859 4.191 1 98.69 32 VAL B O 1
ATOM 1576 N N . TYR B 1 33 ? 8.422 19.359 2.609 1 98.19 33 TYR B N 1
ATOM 1577 C CA . TYR B 1 33 ? 9.844 19.234 2.283 1 98.19 33 TYR B CA 1
ATOM 1578 C C . TYR B 1 33 ? 10.523 20.594 2.273 1 98.19 33 TYR B C 1
ATOM 1580 O O . TYR B 1 33 ? 10.109 21.5 1.538 1 98.19 33 TYR B O 1
ATOM 1588 N N . ASP B 1 34 ? 11.484 20.797 3.145 1 96.06 34 ASP B N 1
ATOM 1589 C CA . ASP B 1 34 ? 12.227 22.047 3.221 1 96.06 34 ASP B CA 1
ATOM 1590 C C . ASP B 1 34 ? 11.289 23.234 3.475 1 96.06 34 ASP B C 1
ATOM 1592 O O . ASP B 1 34 ? 11.344 24.234 2.768 1 96.06 34 ASP B O 1
ATOM 1596 N N . GLY B 1 35 ? 10.383 23 4.312 1 95.88 35 GLY B N 1
ATOM 1597 C CA . GLY B 1 35 ? 9.477 24.047 4.762 1 95.88 35 GLY B CA 1
ATOM 1598 C C . GLY B 1 35 ? 8.391 24.375 3.754 1 95.88 35 GLY B C 1
ATOM 1599 O O . GLY B 1 35 ? 7.652 25.344 3.92 1 95.88 35 GLY B O 1
ATOM 1600 N N . LYS B 1 36 ? 8.281 23.531 2.738 1 97.75 36 LYS B N 1
ATOM 1601 C CA . LYS B 1 36 ? 7.285 23.781 1.699 1 97.75 36 LYS B CA 1
ATOM 1602 C C . LYS B 1 36 ? 6.379 22.578 1.485 1 97.75 36 LYS B C 1
ATOM 1604 O O . LYS B 1 36 ? 6.836 21.438 1.562 1 97.75 36 LYS B O 1
ATOM 1609 N N . GLU B 1 37 ? 5.164 22.906 1.253 1 98.38 37 GLU B N 1
ATOM 1610 C CA . GLU B 1 37 ? 4.234 21.891 0.789 1 98.38 37 GLU B CA 1
ATOM 1611 C C . GLU B 1 37 ? 4.555 21.453 -0.639 1 98.38 37 GLU B C 1
ATOM 1613 O O . GLU B 1 37 ? 4.469 22.266 -1.57 1 98.38 37 GLU B O 1
ATOM 1618 N N . ILE B 1 38 ? 4.875 20.203 -0.865 1 98.69 38 ILE B N 1
ATOM 1619 C CA . ILE B 1 38 ? 5.289 19.812 -2.211 1 98.69 38 ILE B CA 1
ATOM 1620 C C . ILE B 1 38 ? 4.273 18.844 -2.803 1 98.69 38 ILE B C 1
ATOM 1622 O O . ILE B 1 38 ? 4.266 18.594 -4.012 1 98.69 38 ILE B O 1
ATOM 1626 N N . ALA B 1 39 ? 3.457 18.281 -1.969 1 98.81 39 ALA B N 1
ATOM 1627 C CA . ALA B 1 39 ? 2.443 17.328 -2.424 1 98.81 39 ALA B CA 1
ATOM 1628 C C . ALA B 1 39 ? 1.256 17.297 -1.468 1 98.81 39 ALA B C 1
ATOM 1630 O O . ALA B 1 39 ? 1.418 17.469 -0.259 1 98.81 39 ALA B O 1
ATOM 1631 N N . VAL B 1 40 ? 0.151 17.125 -2.027 1 98.81 40 VAL B N 1
ATOM 1632 C CA . VAL B 1 40 ? -1.07 16.953 -1.249 1 98.81 40 VAL B CA 1
ATOM 1633 C C . VAL B 1 40 ? -1.83 15.727 -1.751 1 98.81 40 VAL B C 1
ATOM 1635 O O . VAL B 1 40 ? -1.622 15.273 -2.881 1 98.81 40 VAL B O 1
ATOM 1638 N N . GLY B 1 41 ? -2.635 15.141 -0.829 1 98.75 41 GLY B N 1
ATOM 1639 C CA . GLY B 1 41 ? -3.471 14.008 -1.209 1 98.75 41 GLY B CA 1
ATOM 1640 C C . GLY B 1 41 ? -4.777 13.953 -0.444 1 98.75 41 GLY B C 1
ATOM 1641 O O . GLY B 1 41 ? -4.84 14.344 0.722 1 98.75 41 GLY B O 1
ATOM 1642 N N . ARG B 1 42 ? -5.738 13.523 -1.099 1 98.62 42 ARG B N 1
ATOM 1643 C CA . ARG B 1 42 ? -7 13.109 -0.491 1 98.62 42 ARG B CA 1
ATOM 1644 C C . ARG B 1 42 ? -7.441 11.75 -1.024 1 98.62 42 ARG B C 1
ATOM 1646 O O . ARG B 1 42 ? -6.941 11.289 -2.055 1 98.62 42 ARG B O 1
ATOM 1653 N N . ASN B 1 43 ? -8.328 11.094 -0.26 1 98.19 43 ASN B N 1
ATOM 1654 C CA . ASN B 1 43 ? -8.828 9.812 -0.741 1 98.19 43 ASN B CA 1
ATOM 1655 C C . ASN B 1 43 ? -9.484 9.945 -2.115 1 98.19 43 ASN B C 1
ATOM 1657 O O . ASN B 1 43 ? -10.211 10.906 -2.371 1 98.19 43 ASN B O 1
ATOM 1661 N N . GLU B 1 44 ? -9.133 9.062 -3.002 1 98.12 44 GLU B N 1
ATOM 1662 C CA . GLU B 1 44 ? -9.711 9 -4.344 1 98.12 44 GLU B CA 1
ATOM 1663 C C . GLU B 1 44 ? -10.211 7.594 -4.656 1 98.12 44 GLU B C 1
ATOM 1665 O O . GLU B 1 44 ? -10.016 7.09 -5.766 1 98.12 44 GLU B O 1
ATOM 1670 N N . VAL B 1 45 ? -10.727 6.898 -3.662 1 97.62 45 VAL B N 1
ATOM 1671 C CA . VAL B 1 45 ? -11.125 5.496 -3.756 1 97.62 45 VAL B CA 1
ATOM 1672 C C . VAL B 1 45 ? -12.328 5.359 -4.684 1 97.62 45 VAL B C 1
ATOM 1674 O O . VAL B 1 45 ? -12.289 4.602 -5.656 1 97.62 45 VAL B O 1
ATOM 1677 N N . ASN B 1 46 ? -13.367 6.164 -4.445 1 95.31 46 ASN B N 1
ATOM 1678 C CA . ASN B 1 46 ? -14.586 6.098 -5.234 1 95.31 46 ASN B CA 1
ATOM 1679 C C . ASN B 1 46 ? -14.375 6.641 -6.645 1 95.31 46 ASN B C 1
ATOM 1681 O O . ASN B 1 46 ? -14.812 6.031 -7.621 1 95.31 46 ASN B O 1
ATOM 1685 N N . GLU B 1 47 ? -13.75 7.734 -6.73 1 95.38 47 GLU B N 1
ATOM 1686 C CA . GLU B 1 47 ? -13.5 8.391 -8.008 1 95.38 47 GLU B CA 1
ATOM 1687 C C . GLU B 1 47 ? -12.758 7.473 -8.969 1 95.38 47 GLU B C 1
ATOM 1689 O O . GLU B 1 47 ? -13.016 7.48 -10.18 1 95.38 47 GLU B O 1
ATOM 1694 N N . THR B 1 48 ? -11.891 6.613 -8.43 1 95.56 48 THR B N 1
ATOM 1695 C CA . THR B 1 48 ? -11.023 5.805 -9.281 1 95.56 48 THR B CA 1
ATOM 1696 C C . THR B 1 48 ? -11.469 4.344 -9.273 1 95.56 48 THR B C 1
ATOM 1698 O O . THR B 1 48 ? -10.883 3.508 -9.961 1 95.56 48 THR B O 1
ATOM 1701 N N . LYS B 1 49 ? -12.422 3.992 -8.383 1 95.44 49 LYS B N 1
ATOM 1702 C CA . LYS B 1 49 ? -12.844 2.611 -8.172 1 95.44 49 LYS B CA 1
ATOM 1703 C C . LYS B 1 49 ? -11.664 1.729 -7.777 1 95.44 49 LYS B C 1
ATOM 1705 O O . LYS B 1 49 ? -11.508 0.622 -8.297 1 95.44 49 LYS B O 1
ATOM 1710 N N . ASN B 1 50 ? -10.836 2.266 -7.012 1 97 50 ASN B N 1
ATOM 1711 C CA . ASN B 1 50 ? -9.625 1.625 -6.523 1 97 50 ASN B CA 1
ATOM 1712 C C . ASN B 1 50 ? -9.477 1.776 -5.012 1 97 50 ASN B C 1
ATOM 1714 O O . ASN B 1 50 ? -9.102 2.844 -4.523 1 97 50 ASN B O 1
ATOM 1718 N N . ALA B 1 51 ? -9.617 0.741 -4.32 1 96.25 51 ALA B N 1
ATOM 1719 C CA . ALA B 1 51 ? -9.688 0.736 -2.861 1 96.25 51 ALA B CA 1
ATOM 1720 C C . ALA B 1 51 ? -8.336 1.088 -2.246 1 96.25 51 ALA B C 1
ATOM 1722 O O . ALA B 1 51 ? -8.25 1.371 -1.048 1 96.25 51 ALA B O 1
ATOM 1723 N N . THR B 1 52 ? -7.246 1.13 -3.043 1 97.19 52 THR B N 1
ATOM 1724 C CA . THR B 1 52 ? -5.918 1.387 -2.496 1 97.19 52 THR B CA 1
ATOM 1725 C C . THR B 1 52 ? -5.551 2.861 -2.641 1 97.19 52 THR B C 1
ATOM 1727 O O . THR B 1 52 ? -4.504 3.295 -2.154 1 97.19 52 THR B O 1
ATOM 1730 N N . ARG B 1 53 ? -6.383 3.641 -3.252 1 98.31 53 ARG B N 1
ATOM 1731 C CA . ARG B 1 53 ? -6.023 5.023 -3.549 1 98.31 53 ARG B CA 1
ATOM 1732 C C . ARG B 1 53 ? -6.332 5.938 -2.365 1 98.31 53 ARG B C 1
ATOM 1734 O O . ARG B 1 53 ? -7.137 6.859 -2.48 1 98.31 53 ARG B O 1
ATOM 1741 N N . HIS B 1 54 ? -5.656 5.695 -1.304 1 98.69 54 HIS B N 1
ATOM 1742 C CA . HIS B 1 54 ? -5.754 6.508 -0.096 1 98.69 54 HIS B CA 1
ATOM 1743 C C . HIS B 1 54 ? -4.969 7.809 -0.24 1 98.69 54 HIS B C 1
ATOM 1745 O O . HIS B 1 54 ? -4.109 7.922 -1.117 1 98.69 54 HIS B O 1
ATOM 1751 N N . ALA B 1 55 ? -5.262 8.773 0.593 1 98.88 55 ALA B N 1
ATOM 1752 C CA . ALA B 1 55 ? -4.645 10.094 0.575 1 98.88 55 ALA B CA 1
ATOM 1753 C C . ALA B 1 55 ? -3.123 9.992 0.579 1 98.88 55 ALA B C 1
ATOM 1755 O O . ALA B 1 55 ? -2.445 10.672 -0.193 1 98.88 55 ALA B O 1
ATOM 1756 N N . GLU B 1 56 ? -2.576 9.125 1.444 1 98.88 56 GLU B N 1
ATOM 1757 C CA . GLU B 1 56 ? -1.13 8.969 1.575 1 98.88 56 GLU B CA 1
ATOM 1758 C C . GLU B 1 56 ? -0.512 8.445 0.283 1 98.88 56 GLU B C 1
ATOM 1760 O O . GLU B 1 56 ? 0.552 8.906 -0.135 1 98.88 56 GLU B O 1
ATOM 1765 N N . ILE B 1 57 ? -1.174 7.457 -0.319 1 98.75 57 ILE B N 1
ATOM 1766 C CA . ILE B 1 57 ? -0.681 6.871 -1.561 1 98.75 57 ILE B CA 1
ATOM 1767 C C . ILE B 1 57 ? -0.7 7.918 -2.67 1 98.75 57 ILE B C 1
ATOM 1769 O O . ILE B 1 57 ? 0.256 8.039 -3.439 1 98.75 57 ILE B O 1
ATOM 1773 N N . VAL B 1 58 ? -1.738 8.695 -2.75 1 98.69 58 VAL B N 1
ATOM 1774 C CA . VAL B 1 58 ? -1.854 9.789 -3.719 1 98.69 58 VAL B CA 1
ATOM 1775 C C . VAL B 1 58 ? -0.711 10.781 -3.518 1 98.69 58 VAL B C 1
ATOM 1777 O O . VAL B 1 58 ? -0.064 11.195 -4.484 1 98.69 58 VAL B O 1
ATOM 1780 N N . ALA B 1 59 ? -0.455 11.156 -2.312 1 98.88 59 ALA B N 1
ATOM 1781 C CA . ALA B 1 59 ? 0.596 12.117 -2.006 1 98.88 59 ALA B CA 1
ATOM 1782 C C . ALA B 1 59 ? 1.972 11.57 -2.367 1 98.88 59 ALA B C 1
ATOM 1784 O O . ALA B 1 59 ? 2.826 12.297 -2.875 1 98.88 59 ALA B O 1
ATOM 1785 N N . ILE B 1 60 ? 2.186 10.289 -2.084 1 98.62 60 ILE B N 1
ATOM 1786 C CA . ILE B 1 60 ? 3.447 9.656 -2.441 1 98.62 60 ILE B CA 1
ATOM 1787 C C . ILE B 1 60 ? 3.672 9.758 -3.947 1 98.62 60 ILE B C 1
ATOM 1789 O O . ILE B 1 60 ? 4.758 10.141 -4.395 1 98.62 60 ILE B O 1
ATOM 1793 N N . ASP B 1 61 ? 2.662 9.477 -4.723 1 98.44 61 ASP B N 1
ATOM 1794 C CA . ASP B 1 61 ? 2.773 9.586 -6.176 1 98.44 61 ASP B CA 1
ATOM 1795 C C . ASP B 1 61 ? 3.172 11 -6.594 1 98.44 61 ASP B C 1
ATOM 1797 O O . ASP B 1 61 ? 3.982 11.172 -7.504 1 98.44 61 ASP B O 1
ATOM 1801 N N . LYS B 1 62 ? 2.646 11.953 -5.969 1 98.75 62 LYS B N 1
ATOM 1802 C CA . LYS B 1 62 ? 2.902 13.344 -6.328 1 98.75 62 LYS B CA 1
ATOM 1803 C C . LYS B 1 62 ? 4.316 13.758 -5.934 1 98.75 62 LYS B C 1
ATOM 1805 O O . LYS B 1 62 ? 4.945 14.57 -6.621 1 98.75 62 LYS B O 1
ATOM 1810 N N . VAL B 1 63 ? 4.82 13.211 -4.852 1 98.75 63 VAL B N 1
ATOM 1811 C CA . VAL B 1 63 ? 6.207 13.477 -4.488 1 98.75 63 VAL B CA 1
ATOM 1812 C C . VAL B 1 63 ? 7.145 12.875 -5.535 1 98.75 63 VAL B C 1
ATOM 1814 O O . VAL B 1 63 ? 8.156 13.484 -5.891 1 98.75 63 VAL B O 1
ATOM 1817 N N . LEU B 1 64 ? 6.809 11.68 -5.969 1 98.56 64 LEU B N 1
ATOM 1818 C CA . LEU B 1 64 ? 7.609 11.047 -7.012 1 98.56 64 LEU B CA 1
ATOM 1819 C C . LEU B 1 64 ? 7.629 11.906 -8.273 1 98.56 64 LEU B C 1
ATOM 1821 O O . LEU B 1 64 ? 8.688 12.109 -8.875 1 98.56 64 LEU B O 1
ATOM 1825 N N . LYS B 1 65 ? 6.496 12.422 -8.648 1 98.38 65 LYS B N 1
ATOM 1826 C CA . LYS B 1 65 ? 6.406 13.312 -9.797 1 98.38 65 LYS B CA 1
ATOM 1827 C C . LYS B 1 65 ? 7.211 14.586 -9.57 1 98.38 65 LYS B C 1
ATOM 1829 O O . LYS B 1 65 ? 7.941 15.031 -10.461 1 98.38 65 LYS B O 1
ATOM 1834 N N . PHE B 1 66 ? 7.047 15.172 -8.438 1 98.62 66 PHE B N 1
ATOM 1835 C CA . PHE B 1 66 ? 7.797 16.359 -8.062 1 98.62 66 PHE B CA 1
ATOM 1836 C C . PHE B 1 66 ? 9.297 16.125 -8.203 1 98.62 66 PHE B C 1
ATOM 1838 O O . PHE B 1 66 ? 10.008 16.969 -8.766 1 98.62 66 PHE B O 1
ATOM 1845 N N . SER B 1 67 ? 9.711 15.023 -7.676 1 98.38 67 SER B N 1
ATOM 1846 C CA . SER B 1 67 ? 11.133 14.703 -7.719 1 98.38 67 SER B CA 1
ATOM 1847 C C . SER B 1 67 ? 11.625 14.555 -9.156 1 98.38 67 SER B C 1
ATOM 1849 O O . SER B 1 67 ? 12.695 15.055 -9.5 1 98.38 67 SER B O 1
ATOM 1851 N N . GLU B 1 68 ? 10.836 13.891 -9.93 1 97.81 68 GLU B N 1
ATOM 1852 C CA . GLU B 1 68 ? 11.18 13.719 -11.336 1 97.81 68 GLU B CA 1
ATOM 1853 C C . GLU B 1 68 ? 11.25 15.062 -12.062 1 97.81 68 GLU B C 1
ATOM 1855 O O . GLU B 1 68 ? 12.227 15.344 -12.758 1 97.81 68 GLU B O 1
ATOM 1860 N N . GLU B 1 69 ? 10.297 15.875 -11.859 1 98 69 GLU B N 1
ATOM 1861 C CA . GLU B 1 69 ? 10.188 17.156 -12.539 1 98 69 GLU B CA 1
ATOM 1862 C C . GLU B 1 69 ? 11.312 18.094 -12.109 1 98 69 GLU B C 1
ATOM 1864 O O . GLU B 1 69 ? 11.75 18.953 -12.891 1 98 69 GLU B O 1
ATOM 1869 N N . ASN B 1 70 ? 11.797 17.938 -10.961 1 97.81 70 ASN B N 1
ATOM 1870 C CA . ASN B 1 70 ? 12.828 18.812 -10.43 1 97.81 70 ASN B CA 1
ATOM 1871 C C . ASN B 1 70 ? 14.203 18.141 -10.453 1 97.81 70 ASN B C 1
ATOM 1873 O O . ASN B 1 70 ? 15.164 18.672 -9.883 1 97.81 70 ASN B O 1
ATOM 1877 N N . LYS B 1 71 ? 14.266 16.938 -11.086 1 97.31 71 LYS B N 1
ATOM 1878 C CA . LYS B 1 71 ? 15.508 16.188 -11.25 1 97.31 71 LYS B CA 1
ATOM 1879 C C . LYS B 1 71 ? 16.172 15.914 -9.906 1 97.31 71 LYS B C 1
ATOM 1881 O O . LYS B 1 71 ? 17.375 16.125 -9.742 1 97.31 71 LYS B O 1
ATOM 1886 N N . LEU B 1 72 ? 15.32 15.578 -8.938 1 97.69 72 LEU B N 1
ATOM 1887 C CA . LE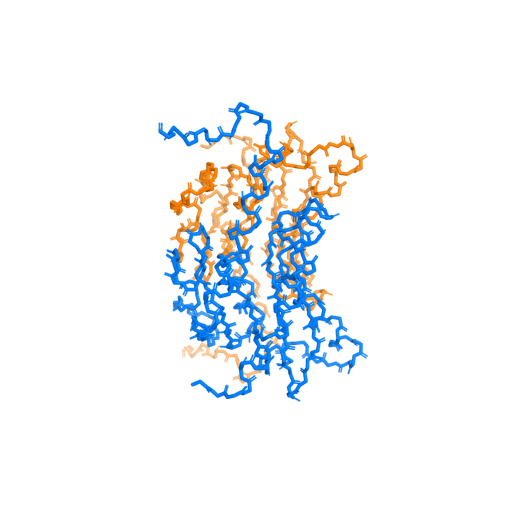U B 1 72 ? 15.789 15.219 -7.605 1 97.69 72 LEU B CA 1
ATOM 1888 C C . LEU B 1 72 ? 15.68 13.711 -7.383 1 97.69 72 LEU B C 1
ATOM 1890 O O . LEU B 1 72 ? 14.859 13.047 -8.016 1 97.69 72 LEU B O 1
ATOM 1894 N N . ASP B 1 73 ? 16.516 13.211 -6.484 1 97.06 73 ASP B N 1
ATOM 1895 C CA . ASP B 1 73 ? 16.406 11.828 -6.02 1 97.06 73 ASP B CA 1
ATOM 1896 C C . ASP B 1 73 ? 15.227 11.672 -5.059 1 97.06 73 ASP B C 1
ATOM 1898 O O . ASP B 1 73 ? 15.227 12.242 -3.963 1 97.06 73 ASP B O 1
ATOM 1902 N N . SER B 1 74 ? 14.266 10.898 -5.441 1 97.69 74 SER B N 1
ATOM 1903 C CA . SER B 1 74 ? 13.039 10.789 -4.656 1 97.69 74 SER B CA 1
ATOM 1904 C C . SER B 1 74 ? 13.32 10.242 -3.264 1 97.69 74 SER B C 1
ATOM 1906 O O . SER B 1 74 ? 12.703 10.664 -2.287 1 97.69 74 SER B O 1
ATOM 1908 N N . LYS B 1 75 ? 14.188 9.312 -3.129 1 95.5 75 LYS B N 1
ATOM 1909 C CA . LYS B 1 75 ? 14.531 8.758 -1.826 1 95.5 75 LYS B CA 1
ATOM 1910 C C . LYS B 1 75 ? 15.047 9.836 -0.881 1 95.5 75 LYS B C 1
ATOM 1912 O O . LYS B 1 75 ? 14.664 9.883 0.288 1 95.5 75 LYS B O 1
ATOM 1917 N N . ALA B 1 76 ? 15.891 10.641 -1.383 1 96.94 76 ALA B N 1
ATOM 1918 C CA . ALA B 1 76 ? 16.422 11.742 -0.591 1 96.94 76 ALA B CA 1
ATOM 1919 C C . ALA B 1 76 ? 15.328 12.727 -0.201 1 96.94 76 ALA B C 1
ATOM 1921 O O . ALA B 1 76 ? 15.328 13.25 0.916 1 96.94 76 ALA B O 1
ATOM 1922 N N . VAL B 1 77 ? 14.484 12.984 -1.126 1 98.25 77 VAL B N 1
ATOM 1923 C CA . VAL B 1 77 ? 13.391 13.906 -0.856 1 98.25 77 VAL B CA 1
ATOM 1924 C C . VAL B 1 77 ? 12.492 13.336 0.242 1 98.25 77 VAL B C 1
ATOM 1926 O O . VAL B 1 77 ? 12.195 14.016 1.227 1 98.25 77 VAL B O 1
ATOM 1929 N N . PHE B 1 78 ? 12.102 12.047 0.122 1 97.94 78 PHE B N 1
ATOM 1930 C CA . PHE B 1 78 ? 11.234 11.406 1.107 1 97.94 78 PHE B CA 1
ATOM 1931 C C . PHE B 1 78 ? 11.875 11.445 2.492 1 97.94 78 PHE B C 1
ATOM 1933 O O . PHE B 1 78 ? 11.195 11.695 3.488 1 97.94 78 PHE B O 1
ATOM 1940 N N . ARG B 1 79 ? 13.117 11.25 2.58 1 96.75 79 ARG B N 1
ATOM 1941 C CA . ARG B 1 79 ? 13.82 11.164 3.854 1 96.75 79 ARG B CA 1
ATOM 1942 C C . ARG B 1 79 ? 13.812 12.5 4.578 1 96.75 79 ARG B C 1
ATOM 1944 O O . ARG B 1 79 ? 14.109 12.57 5.77 1 96.75 79 ARG B O 1
ATOM 1951 N N . GLN B 1 80 ? 13.438 13.531 3.863 1 97.62 80 GLN B N 1
ATOM 1952 C CA . GLN B 1 80 ? 13.422 14.875 4.449 1 97.62 80 GLN B CA 1
ATOM 1953 C C . GLN B 1 80 ? 11.992 15.406 4.539 1 97.62 80 GLN B C 1
ATOM 1955 O O . GLN B 1 80 ? 11.789 16.594 4.832 1 97.62 80 GLN B O 1
ATOM 1960 N N . CYS B 1 81 ? 11.07 14.539 4.355 1 98.12 81 CYS B N 1
ATOM 1961 C CA . CYS B 1 81 ? 9.672 14.953 4.375 1 98.12 81 CYS B CA 1
ATOM 1962 C C . CYS B 1 81 ? 9.039 14.688 5.734 1 98.12 81 CYS B C 1
ATOM 1964 O O . CYS B 1 81 ? 9.469 13.781 6.453 1 98.12 81 CYS B O 1
ATOM 1966 N N . VAL B 1 82 ? 8.078 15.492 6.062 1 98.38 82 VAL B N 1
ATOM 1967 C CA . VAL B 1 82 ? 7.102 15.227 7.117 1 98.38 82 VAL B CA 1
ATOM 1968 C C . VAL B 1 82 ? 5.707 15.086 6.508 1 98.38 82 VAL B C 1
ATOM 1970 O O . VAL B 1 82 ? 5.293 15.906 5.688 1 98.38 82 VAL B O 1
ATOM 1973 N N . LEU B 1 83 ? 5.039 14.023 6.902 1 98.81 83 LEU B N 1
ATOM 1974 C CA . LEU B 1 83 ? 3.672 13.836 6.43 1 98.81 83 LEU B CA 1
ATOM 1975 C C . LEU B 1 83 ? 2.666 14.258 7.496 1 98.81 83 LEU B C 1
ATOM 1977 O O . LEU B 1 83 ? 2.781 13.867 8.656 1 98.81 83 LEU B O 1
ATOM 1981 N N . TYR B 1 84 ? 1.759 15.109 7.121 1 98.88 84 TYR B N 1
ATOM 1982 C CA . TYR B 1 84 ? 0.595 15.469 7.926 1 98.88 84 TYR B CA 1
ATOM 1983 C C . TYR B 1 84 ? -0.67 14.828 7.367 1 98.88 84 TYR B C 1
ATOM 1985 O O . TYR B 1 84 ? -0.928 14.891 6.164 1 98.88 84 TYR B O 1
ATOM 1993 N N . VAL B 1 85 ? -1.439 14.156 8.234 1 98.94 85 VAL B N 1
ATOM 1994 C CA . VAL B 1 85 ? -2.641 13.484 7.75 1 98.94 85 VAL B CA 1
ATOM 1995 C C . VAL B 1 85 ? -3.725 13.523 8.828 1 98.94 85 VAL B C 1
ATOM 1997 O O . VAL B 1 85 ? -3.426 13.453 10.023 1 98.94 85 VAL B O 1
ATOM 2000 N N . THR B 1 86 ? -4.965 13.617 8.445 1 98.88 86 THR B N 1
ATOM 2001 C CA . THR B 1 86 ? -6.066 13.828 9.375 1 98.88 86 THR B CA 1
ATOM 2002 C C . THR B 1 86 ? -6.336 12.57 10.188 1 98.88 86 THR B C 1
ATOM 2004 O O . THR B 1 86 ? -6.781 12.648 11.336 1 98.88 86 THR B O 1
ATOM 2007 N N . VAL B 1 87 ? -6.113 11.414 9.586 1 98.81 87 VAL B N 1
ATOM 2008 C CA . VAL B 1 87 ? -6.406 10.133 10.234 1 98.81 87 VAL B CA 1
ATOM 2009 C C . VAL B 1 87 ? -5.16 9.25 10.219 1 98.81 87 VAL B C 1
ATOM 2011 O O . VAL B 1 87 ? -4.414 9.234 9.242 1 98.81 87 VAL B O 1
ATOM 2014 N N . GLU B 1 88 ? -4.98 8.516 11.258 1 98.81 88 GLU B N 1
ATOM 2015 C CA . GLU B 1 88 ? -3.873 7.562 11.344 1 98.81 88 GLU B CA 1
ATOM 2016 C C . GLU B 1 88 ? -3.748 6.75 10.055 1 98.81 88 GLU B C 1
ATOM 2018 O O . GLU B 1 88 ? -4.73 6.176 9.586 1 98.81 88 GLU B O 1
ATOM 2023 N N . PRO B 1 89 ? -2.496 6.672 9.5 1 98.69 89 PRO B N 1
ATOM 2024 C CA . PRO B 1 89 ? -2.318 5.797 8.336 1 98.69 89 PRO B CA 1
ATOM 2025 C C . PRO B 1 89 ? -2.764 4.363 8.602 1 98.69 89 PRO B C 1
ATOM 2027 O O . PRO B 1 89 ? -2.494 3.818 9.68 1 98.69 89 PRO B O 1
ATOM 2030 N N . CYS B 1 90 ? -3.439 3.797 7.625 1 97.44 90 CYS B N 1
ATOM 2031 C CA . CYS B 1 90 ? -3.793 2.387 7.734 1 97.44 90 CYS B CA 1
ATOM 2032 C C . CYS B 1 90 ? -2.557 1.503 7.605 1 97.44 90 CYS B C 1
ATOM 2034 O O . CYS B 1 90 ? -1.475 1.987 7.273 1 97.44 90 CYS B O 1
ATOM 2036 N N . ILE B 1 91 ? -2.727 0.293 7.809 1 96.06 91 ILE B N 1
ATOM 2037 C CA . ILE B 1 91 ? -1.639 -0.675 7.734 1 96.06 91 ILE B CA 1
ATOM 2038 C C . ILE B 1 91 ? -0.965 -0.592 6.367 1 96.06 91 ILE B C 1
ATOM 2040 O O . ILE B 1 91 ? 0.263 -0.539 6.273 1 96.06 91 ILE B O 1
ATOM 2044 N N . MET B 1 92 ? -1.708 -0.604 5.258 1 97.5 92 MET B N 1
ATOM 2045 C CA . MET B 1 92 ? -1.154 -0.488 3.912 1 97.5 92 MET B CA 1
ATOM 2046 C C . MET B 1 92 ? -0.317 0.78 3.775 1 97.5 92 MET B C 1
ATOM 2048 O O . MET B 1 92 ? 0.832 0.726 3.334 1 97.5 92 MET B O 1
ATOM 2052 N N . CYS B 1 93 ? -0.88 1.875 4.223 1 98.5 93 CYS B N 1
ATOM 2053 C CA . CYS B 1 93 ? -0.227 3.168 4.039 1 98.5 93 CYS B CA 1
ATOM 2054 C C . CYS B 1 93 ? 0.983 3.301 4.953 1 98.5 93 CYS B C 1
ATOM 2056 O O . CYS B 1 93 ? 1.989 3.904 4.578 1 98.5 93 CYS B O 1
ATOM 2058 N N . ALA B 1 94 ? 0.82 2.775 6.164 1 97.5 94 ALA B N 1
ATOM 2059 C CA . ALA B 1 94 ? 1.977 2.773 7.055 1 97.5 94 ALA B CA 1
ATOM 2060 C C . ALA B 1 94 ? 3.135 1.985 6.449 1 97.5 94 ALA B C 1
ATOM 2062 O O . ALA B 1 94 ? 4.285 2.426 6.5 1 97.5 94 ALA B O 1
ATOM 2063 N N . GLY B 1 95 ? 2.779 0.821 5.922 1 96.31 95 GLY B N 1
ATOM 2064 C CA . GLY B 1 95 ? 3.799 0.061 5.219 1 96.31 95 GLY B CA 1
ATOM 2065 C C . GLY B 1 95 ? 4.426 0.826 4.066 1 96.31 95 GLY B C 1
ATOM 2066 O O . GLY B 1 95 ? 5.645 0.792 3.883 1 96.31 95 GLY B O 1
ATOM 2067 N N . ALA B 1 96 ? 3.627 1.502 3.275 1 97.5 96 ALA B N 1
ATOM 2068 C CA . ALA B 1 96 ? 4.109 2.289 2.143 1 97.5 96 ALA B CA 1
ATOM 2069 C C . ALA B 1 96 ? 5.043 3.404 2.607 1 97.5 96 ALA B C 1
ATOM 2071 O O . ALA B 1 96 ? 6.094 3.633 2.008 1 97.5 96 ALA B O 1
ATOM 2072 N N . LEU B 1 97 ? 4.652 4.078 3.67 1 97.69 97 LEU B N 1
ATOM 2073 C CA . LEU B 1 97 ? 5.445 5.18 4.203 1 97.69 97 LEU B CA 1
ATOM 2074 C C . LEU B 1 97 ? 6.82 4.695 4.648 1 97.69 97 LEU B C 1
ATOM 2076 O O . LEU B 1 97 ? 7.824 5.371 4.422 1 97.69 97 LEU B O 1
ATOM 2080 N N . ARG B 1 98 ? 6.805 3.547 5.23 1 95.25 98 ARG B N 1
ATOM 2081 C CA . ARG B 1 98 ? 8.086 2.979 5.633 1 95.25 98 ARG B CA 1
ATOM 2082 C C . ARG B 1 98 ? 8.93 2.607 4.414 1 95.25 98 ARG B C 1
ATOM 2084 O O . ARG B 1 98 ? 10.141 2.822 4.402 1 95.25 98 ARG B O 1
ATOM 2091 N N . GLN B 1 99 ? 8.273 2.07 3.391 1 93.94 99 GLN B N 1
ATOM 2092 C CA . GLN B 1 99 ? 8.984 1.658 2.184 1 93.94 99 GLN B CA 1
ATOM 2093 C C . GLN B 1 99 ? 9.672 2.846 1.517 1 93.94 99 GLN B C 1
ATOM 2095 O O . GLN B 1 99 ? 10.789 2.721 1.014 1 93.94 99 GLN B O 1
ATOM 2100 N N . VAL B 1 100 ? 9.023 3.986 1.537 1 95.81 100 VAL B N 1
ATOM 2101 C CA . VAL B 1 100 ? 9.602 5.137 0.851 1 95.81 100 VAL B CA 1
ATOM 2102 C C . VAL B 1 100 ? 10.5 5.914 1.811 1 95.81 100 VAL B C 1
ATOM 2104 O O . VAL B 1 100 ? 11.117 6.906 1.424 1 95.81 100 VAL B O 1
ATOM 2107 N N . GLU B 1 101 ? 10.508 5.566 3.1 1 94.56 101 GLU B N 1
ATOM 2108 C CA . GLU B 1 101 ? 11.445 6.02 4.117 1 94.56 101 GLU B CA 1
ATOM 2109 C C . GLU B 1 101 ? 11.102 7.426 4.605 1 94.56 101 GLU B C 1
ATOM 2111 O O . GLU B 1 101 ? 11.992 8.242 4.848 1 94.56 101 GLU B O 1
ATOM 2116 N N . ILE B 1 102 ? 9.844 7.688 4.711 1 96.81 102 ILE B N 1
ATOM 2117 C CA . ILE B 1 102 ? 9.422 8.898 5.406 1 96.81 102 ILE B CA 1
ATOM 2118 C C . ILE B 1 102 ? 9.695 8.758 6.902 1 96.81 102 ILE B C 1
ATOM 2120 O O . ILE B 1 102 ? 9.297 7.77 7.52 1 96.81 102 ILE B O 1
ATOM 2124 N N . PRO B 1 103 ? 10.305 9.734 7.531 1 96.31 103 PRO B N 1
ATOM 2125 C CA . PRO B 1 103 ? 10.75 9.531 8.914 1 96.31 103 PRO B CA 1
ATOM 2126 C C . PRO B 1 103 ? 9.68 9.898 9.938 1 96.31 103 PRO B C 1
ATOM 2128 O O . PRO B 1 103 ? 9.719 9.406 11.07 1 96.31 103 PRO B O 1
ATOM 2131 N N . LEU B 1 104 ? 8.727 10.789 9.539 1 97.31 104 LEU B N 1
ATOM 2132 C CA . LEU B 1 104 ? 7.82 11.344 10.539 1 97.31 104 LEU B CA 1
ATOM 2133 C C . LEU B 1 104 ? 6.426 11.547 9.961 1 97.31 104 LEU B C 1
ATOM 2135 O O . LEU B 1 104 ? 6.273 12.086 8.867 1 97.31 104 LEU B O 1
ATOM 2139 N N . VAL B 1 105 ? 5.465 11.078 10.742 1 98.5 105 VAL B N 1
ATOM 2140 C CA . VAL B 1 105 ? 4.066 11.32 10.414 1 98.5 105 VAL B CA 1
ATOM 2141 C C . VAL B 1 105 ? 3.357 11.961 11.602 1 98.5 105 VAL B C 1
ATOM 2143 O O . VAL B 1 105 ? 3.545 11.539 12.75 1 98.5 105 VAL B O 1
ATOM 2146 N N . ILE B 1 106 ? 2.631 13.016 11.344 1 98.75 106 ILE B N 1
ATOM 2147 C CA . ILE B 1 106 ? 1.755 13.688 12.297 1 98.75 106 ILE B CA 1
ATOM 2148 C C . ILE B 1 106 ? 0.298 13.484 11.891 1 98.75 106 ILE B C 1
ATOM 2150 O O . ILE B 1 106 ? -0.077 13.766 10.75 1 98.75 106 ILE B O 1
ATOM 2154 N N . TYR B 1 107 ? -0.514 12.969 12.852 1 98.75 107 TYR B N 1
ATOM 2155 C CA . TYR B 1 107 ? -1.875 12.688 12.406 1 98.75 107 TYR B CA 1
ATOM 2156 C C . TYR B 1 107 ? -2.891 13.102 13.469 1 98.75 107 TYR B C 1
ATOM 2158 O O . TYR B 1 107 ? -2.531 13.328 14.625 1 98.75 107 TYR B O 1
ATOM 2166 N N . GLY B 1 108 ? -4.051 13.25 13.039 1 98.5 108 GLY B N 1
ATOM 2167 C CA . GLY B 1 108 ? -5.141 13.703 13.883 1 98.5 108 GLY B CA 1
ATOM 2168 C C . GLY B 1 108 ? -5.68 12.617 14.797 1 98.5 108 GLY B C 1
ATOM 2169 O O . GLY B 1 108 ? -5.25 12.492 15.945 1 98.5 108 GLY B O 1
ATOM 2170 N N . CYS B 1 109 ? -6.535 11.773 14.297 1 98.5 109 CYS B N 1
ATOM 2171 C CA . CYS B 1 109 ? -7.184 10.781 15.148 1 98.5 109 CYS B CA 1
ATOM 2172 C C . CYS B 1 109 ? -6.785 9.367 14.75 1 98.5 109 CYS B C 1
ATOM 2174 O O . CYS B 1 109 ? -6.207 9.164 13.68 1 98.5 109 CYS B O 1
ATOM 2176 N N . ALA B 1 110 ? -7.156 8.445 15.602 1 97.56 110 ALA B N 1
ATOM 2177 C CA . ALA B 1 110 ? -6.855 7.031 15.391 1 97.56 110 ALA B CA 1
ATOM 2178 C C . ALA B 1 110 ? -7.723 6.441 14.281 1 97.56 110 ALA B C 1
ATOM 2180 O O . ALA B 1 110 ? -8.797 6.969 13.984 1 97.56 110 ALA B O 1
ATOM 2181 N N . ASN B 1 111 ? -7.16 5.52 13.609 1 95.44 111 ASN B N 1
ATOM 2182 C CA . ASN B 1 111 ? -7.898 4.684 12.664 1 95.44 111 ASN B CA 1
ATOM 2183 C C . ASN B 1 111 ? -8.273 3.34 13.289 1 95.44 111 ASN B C 1
ATOM 2185 O O . ASN B 1 111 ? -7.539 2.357 13.141 1 95.44 111 ASN B O 1
ATOM 2189 N N . ASP B 1 112 ? -9.406 3.281 13.82 1 90.94 112 ASP B N 1
ATOM 2190 C CA . ASP B 1 112 ? -9.82 2.139 14.625 1 90.94 112 ASP B CA 1
ATOM 2191 C C . ASP B 1 112 ? -10.172 0.942 13.75 1 90.94 112 ASP B C 1
ATOM 2193 O O . ASP B 1 112 ? -10.305 -0.18 14.242 1 90.94 112 ASP B O 1
ATOM 2197 N N . ARG B 1 113 ? -10.156 1.176 12.539 1 87.25 113 ARG B N 1
ATOM 2198 C CA . ARG B 1 113 ? -10.539 0.105 11.625 1 87.25 113 ARG B CA 1
ATOM 2199 C C . ARG B 1 113 ? -9.312 -0.627 11.094 1 87.25 113 ARG B C 1
ATOM 2201 O O . ARG B 1 113 ? -9.32 -1.854 10.984 1 87.25 113 ARG B O 1
ATOM 2208 N N . PHE B 1 114 ? -8.18 0.207 10.703 1 91.81 114 PHE B N 1
ATOM 2209 C CA . PHE B 1 114 ? -7.047 -0.418 10.039 1 91.81 114 PHE B CA 1
ATOM 2210 C C . PHE B 1 114 ? -5.762 0.345 10.336 1 91.81 114 PHE B C 1
ATOM 2212 O O . PHE B 1 114 ? -4.848 0.379 9.5 1 91.81 114 PHE B O 1
ATOM 2219 N N . GLY B 1 115 ? -5.719 0.915 11.469 1 95.94 115 GLY B N 1
ATOM 2220 C CA . GLY B 1 115 ? -4.582 1.771 11.766 1 95.94 115 GLY B CA 1
ATOM 2221 C C . GLY B 1 115 ? -3.27 1.016 11.836 1 95.94 115 GLY B C 1
ATOM 2222 O O . GLY B 1 115 ? -3.197 -0.057 12.438 1 95.94 115 GLY B O 1
ATOM 2223 N N . GLY B 1 116 ? -2.287 1.621 11.289 1 96.5 116 GLY B N 1
ATOM 2224 C CA . GLY B 1 116 ? -0.985 0.979 11.211 1 96.5 116 GLY B CA 1
ATOM 2225 C C . GLY B 1 116 ? 0.066 1.655 12.07 1 96.5 116 GLY B C 1
ATOM 2226 O O . GLY B 1 116 ? 1.241 1.285 12.023 1 96.5 116 GLY B O 1
ATOM 2227 N N . CYS B 1 117 ? -0.336 2.605 12.836 1 97.25 117 CYS B N 1
ATOM 2228 C CA . CYS B 1 117 ? 0.624 3.307 13.688 1 97.25 117 CYS B CA 1
ATOM 2229 C C . CYS B 1 117 ? 0.289 3.115 15.156 1 97.25 117 CYS B C 1
ATOM 2231 O O . CYS B 1 117 ? 0.542 4.004 15.977 1 97.25 117 CYS B O 1
ATOM 2233 N N . GLY B 1 118 ? -0.381 1.999 15.453 1 93.56 118 GLY B N 1
ATOM 2234 C CA . GLY B 1 118 ? -0.555 1.679 16.859 1 93.56 118 GLY B CA 1
ATOM 2235 C C . GLY B 1 118 ? -1.986 1.333 17.219 1 93.56 118 GLY B C 1
ATOM 2236 O O . GLY B 1 118 ? -2.232 0.631 18.203 1 93.56 118 GLY B O 1
ATOM 2237 N N . SER B 1 119 ? -2.957 1.798 16.469 1 94.56 119 SER B N 1
ATOM 2238 C CA . SER B 1 119 ? -4.344 1.532 16.844 1 94.56 119 SER B CA 1
ATOM 2239 C C . SER B 1 119 ? -4.688 0.058 16.672 1 94.56 119 SER B C 1
ATOM 2241 O O . SER B 1 119 ? -5.336 -0.541 17.531 1 94.56 119 SER B O 1
ATOM 2243 N N . ILE B 1 120 ? -4.281 -0.528 15.523 1 93.06 120 ILE B N 1
ATOM 2244 C CA . ILE B 1 120 ? -4.539 -1.942 15.273 1 93.06 120 ILE B CA 1
ATOM 2245 C C . ILE B 1 120 ? -3.229 -2.723 15.32 1 93.06 120 ILE B C 1
ATOM 2247 O O . ILE B 1 120 ? -3.104 -3.695 16.062 1 93.06 120 ILE B O 1
ATOM 2251 N N . LEU B 1 121 ? -2.252 -2.326 14.531 1 93.31 121 LEU B N 1
ATOM 2252 C CA . LEU B 1 121 ? -0.909 -2.898 14.539 1 93.31 121 LEU B CA 1
ATOM 2253 C C . LEU B 1 121 ? 0.15 -1.802 14.539 1 93.31 121 LEU B C 1
ATOM 2255 O O . LEU B 1 121 ? -0.029 -0.76 13.898 1 93.31 121 LEU B O 1
ATOM 2259 N N . PRO B 1 122 ? 1.22 -2.018 15.094 1 93.56 122 PRO B N 1
ATOM 2260 C CA . PRO B 1 122 ? 2.287 -1.018 15.148 1 93.56 122 PRO B CA 1
ATOM 2261 C C . PRO B 1 122 ? 3.301 -1.171 14.016 1 93.56 122 PRO B C 1
ATOM 2263 O O . PRO B 1 122 ? 4.488 -1.391 14.273 1 93.56 122 PRO B O 1
ATOM 2266 N N . VAL B 1 123 ? 2.852 -0.993 12.852 1 94.06 123 VAL B N 1
ATOM 2267 C CA . VAL B 1 123 ? 3.717 -1.119 11.688 1 94.06 123 VAL B CA 1
ATOM 2268 C C . VAL B 1 123 ? 4.836 -0.083 11.758 1 94.06 123 VAL B C 1
ATOM 2270 O O . VAL B 1 123 ? 5.977 -0.362 11.367 1 94.06 123 VAL B O 1
ATOM 2273 N N . HIS B 1 124 ? 4.578 1.088 12.227 1 93.88 124 HIS B N 1
ATOM 2274 C CA . HIS B 1 124 ? 5.496 2.223 12.242 1 93.88 124 HIS B CA 1
ATOM 2275 C C . HIS B 1 124 ? 6.75 1.902 13.047 1 93.88 124 HIS B C 1
ATOM 2277 O O . HIS B 1 124 ? 7.832 2.41 12.75 1 93.88 124 HIS B O 1
ATOM 2283 N N . SER B 1 125 ? 6.605 0.995 14.039 1 89.69 125 SER B N 1
ATOM 2284 C CA . SER B 1 125 ? 7.723 0.756 14.945 1 89.69 125 SER B CA 1
ATOM 2285 C C . SER B 1 125 ? 8.211 -0.685 14.844 1 89.69 125 SER B C 1
ATOM 2287 O O . SER B 1 125 ? 9.078 -1.105 15.625 1 89.69 125 SER B O 1
ATOM 2289 N N . ALA B 1 126 ? 7.648 -1.428 13.992 1 82.5 126 ALA B N 1
ATOM 2290 C CA . ALA B 1 126 ? 8.078 -2.816 13.852 1 82.5 126 ALA B CA 1
ATOM 2291 C C . ALA B 1 126 ? 9.578 -2.9 13.578 1 82.5 126 ALA B C 1
ATOM 2293 O O . ALA B 1 126 ? 10.125 -2.068 12.852 1 82.5 126 ALA B O 1
ATOM 2294 N N . GLU B 1 127 ? 10.203 -3.83 14.281 1 76.75 127 GLU B N 1
ATOM 2295 C CA . GLU B 1 127 ? 11.633 -4.035 14.07 1 76.75 127 GLU B CA 1
ATOM 2296 C C . GLU B 1 127 ? 11.906 -4.719 12.734 1 76.75 127 GLU B C 1
ATOM 2298 O O . GLU B 1 127 ? 11.414 -5.824 12.484 1 76.75 127 GLU B O 1
ATOM 2303 N N . LEU B 1 128 ? 12.359 -3.926 11.891 1 65.88 128 LEU B N 1
ATOM 2304 C CA . LEU B 1 128 ? 12.656 -4.473 10.57 1 65.88 128 LEU B CA 1
ATOM 2305 C C . LEU B 1 128 ? 14.164 -4.609 10.375 1 65.88 128 LEU B C 1
ATOM 2307 O O . LEU B 1 128 ? 14.891 -3.613 10.391 1 65.88 128 LEU B O 1
ATOM 2311 N N . PRO B 1 129 ? 14.703 -5.832 10.547 1 56 129 PRO B N 1
ATOM 2312 C CA . PRO B 1 129 ? 16.156 -6.012 10.508 1 56 129 PRO B CA 1
ATOM 2313 C C . PRO B 1 129 ? 16.812 -5.219 9.383 1 56 129 PRO B C 1
ATOM 2315 O O . PRO B 1 129 ? 17.984 -4.84 9.5 1 56 129 PRO B O 1
ATOM 2318 N N . SER B 1 130 ? 16.156 -5.117 8.25 1 54.34 130 SER B N 1
ATOM 2319 C CA . SER B 1 130 ? 16.844 -4.504 7.121 1 54.34 130 SER B CA 1
ATOM 2320 C C . SER B 1 130 ? 16.266 -3.131 6.793 1 54.34 130 SER B C 1
ATOM 2322 O O . SER B 1 130 ? 16.641 -2.521 5.785 1 54.34 130 SER B O 1
ATOM 2324 N N . LEU B 1 131 ? 15.305 -2.816 7.566 1 55.31 131 LEU B N 1
A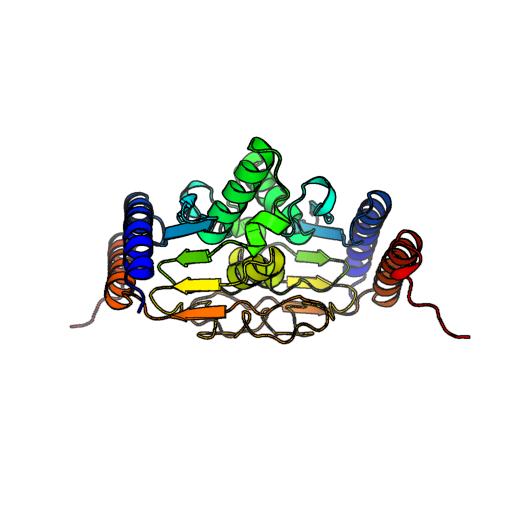TOM 2325 C CA . LEU B 1 131 ? 14.711 -1.559 7.129 1 55.31 131 LEU B CA 1
ATOM 2326 C C . LEU B 1 131 ? 15.133 -0.41 8.039 1 55.31 131 LEU B C 1
ATOM 2328 O O . LEU B 1 131 ? 15.305 -0.6 9.242 1 55.31 131 LEU B O 1
ATOM 2332 N N . GLY B 1 132 ? 15.703 0.601 7.531 1 56.91 132 GLY B N 1
ATOM 2333 C CA . GLY B 1 132 ? 16.078 1.937 7.977 1 56.91 132 GLY B CA 1
ATOM 2334 C C . GLY B 1 132 ? 15.305 2.391 9.203 1 56.91 132 GLY B C 1
ATOM 2335 O O . GLY B 1 132 ? 14.625 1.589 9.852 1 56.91 132 GLY B O 1
ATOM 2336 N N . PRO B 1 133 ? 15.375 3.627 9.523 1 62.03 133 PRO B N 1
ATOM 2337 C CA . PRO B 1 133 ? 14.781 4.215 10.727 1 62.03 133 PRO B CA 1
ATOM 2338 C C . PRO B 1 133 ? 13.273 4.012 10.797 1 62.03 133 PRO B C 1
ATOM 2340 O O . PRO B 1 133 ? 12.617 3.873 9.758 1 62.03 133 PRO B O 1
ATOM 2343 N N . SER B 1 134 ? 12.773 3.846 11.977 1 81.75 134 SER B N 1
ATOM 2344 C CA . SER B 1 134 ? 11.352 3.742 12.289 1 81.75 134 SER B CA 1
ATOM 2345 C C . SER B 1 134 ? 10.594 4.988 11.844 1 81.75 134 SER B C 1
ATOM 2347 O O . SER B 1 134 ? 11.195 6.043 11.633 1 81.75 134 SER B O 1
ATOM 2349 N N . LEU B 1 135 ? 9.43 4.777 11.453 1 94.5 135 LEU B N 1
ATOM 2350 C CA . LEU B 1 135 ? 8.492 5.863 11.211 1 94.5 135 LEU B CA 1
ATOM 2351 C C . LEU B 1 135 ? 7.988 6.449 12.531 1 94.5 135 LEU B C 1
ATOM 2353 O O . LEU B 1 135 ? 7.219 5.809 13.242 1 94.5 135 LEU B O 1
ATOM 2357 N N . GLN B 1 136 ? 8.484 7.652 12.867 1 96.12 136 GLN B N 1
ATOM 2358 C CA . GLN B 1 136 ? 8.008 8.312 14.078 1 96.12 136 GLN B CA 1
ATOM 2359 C C . GLN B 1 136 ? 6.602 8.867 13.891 1 96.12 136 GLN B C 1
ATOM 2361 O O . GLN B 1 136 ? 6.242 9.297 12.797 1 96.12 136 GLN B O 1
ATOM 2366 N N . CYS B 1 137 ? 5.852 8.891 15.055 1 97.5 137 CYS B N 1
ATOM 2367 C CA . CYS B 1 137 ? 4.473 9.359 14.969 1 97.5 137 CYS B CA 1
ATOM 2368 C C . CYS B 1 137 ? 4.176 10.383 16.062 1 97.5 137 CYS B C 1
ATOM 2370 O O . CYS B 1 137 ? 4.609 10.219 17.203 1 97.5 137 CYS B O 1
ATOM 2372 N N . ILE B 1 138 ? 3.541 11.453 15.688 1 97.5 138 ILE B N 1
ATOM 2373 C CA . ILE B 1 138 ? 2.861 12.359 16.594 1 97.5 138 ILE B CA 1
ATOM 2374 C C . ILE B 1 138 ? 1.354 12.297 16.375 1 97.5 138 ILE B C 1
ATOM 2376 O O . ILE B 1 138 ? 0.872 12.617 15.281 1 97.5 138 ILE B O 1
ATOM 2380 N N . SER B 1 139 ? 0.615 11.961 17.422 1 97.56 139 SER B N 1
ATOM 2381 C CA . SER B 1 139 ? -0.803 11.656 17.266 1 97.56 139 SER B CA 1
ATOM 2382 C C . SER B 1 139 ? -1.674 12.672 17.984 1 97.56 139 SER B C 1
ATOM 2384 O O . SER B 1 139 ? -1.162 13.539 18.703 1 97.56 139 SER B O 1
ATOM 2386 N N . ASN B 1 140 ? -2.91 12.672 17.656 1 97.44 140 ASN B N 1
ATOM 2387 C CA . ASN B 1 140 ? -3.951 13.414 18.359 1 97.44 140 ASN B CA 1
ATOM 2388 C C . ASN B 1 140 ? -3.824 14.914 18.125 1 97.44 140 ASN B C 1
ATOM 2390 O O . ASN B 1 140 ? -4.109 15.711 19.016 1 97.44 140 ASN B O 1
ATOM 2394 N N . VAL B 1 141 ? -3.285 15.273 17.062 1 97.69 141 VAL B N 1
ATOM 2395 C CA . VAL B 1 141 ? -3.246 16.688 16.703 1 97.69 141 VAL B CA 1
ATOM 2396 C C . VAL B 1 141 ? -4.562 17.094 16.047 1 97.69 141 VAL B C 1
ATOM 2398 O O . VAL B 1 141 ? -4.863 16.641 14.93 1 97.69 141 VAL B O 1
ATOM 2401 N N . MET B 1 142 ? -5.371 17.891 16.766 1 97.5 142 MET B N 1
ATOM 2402 C CA . MET B 1 142 ? -6.695 18.297 16.312 1 97.5 142 MET B CA 1
ATOM 2403 C C . MET B 1 142 ? -7.605 17.078 16.141 1 97.5 142 MET B C 1
ATOM 2405 O O . MET B 1 142 ? -8.367 17 15.164 1 97.5 142 MET B O 1
ATOM 2409 N N . ALA B 1 143 ? -7.531 16.172 17.031 1 98 143 ALA B N 1
ATOM 2410 C CA . ALA B 1 143 ? -8.195 14.875 16.953 1 98 143 ALA B CA 1
ATOM 2411 C C . ALA B 1 143 ? -9.711 15.039 16.906 1 98 143 ALA B C 1
ATOM 2413 O O . ALA B 1 143 ? -10.391 14.359 16.125 1 98 143 ALA B O 1
ATOM 2414 N N . GLU B 1 144 ? -10.258 15.906 17.625 1 97.81 144 GLU B N 1
ATOM 2415 C CA . GLU B 1 144 ? -11.703 16.094 17.688 1 97.81 144 GLU B CA 1
ATOM 2416 C C . GLU B 1 144 ? -12.281 16.516 16.344 1 97.81 144 GLU B C 1
ATOM 2418 O O . GLU B 1 144 ? -13.344 16.031 15.938 1 97.81 144 GLU B O 1
ATOM 2423 N N . ARG B 1 145 ? -11.617 17.391 15.719 1 97.81 145 ARG B N 1
ATOM 2424 C CA . ARG B 1 145 ? -12.055 17.828 14.398 1 97.81 145 ARG B CA 1
ATOM 2425 C C . ARG B 1 145 ? -12.031 16.672 13.406 1 97.81 145 ARG B C 1
ATOM 2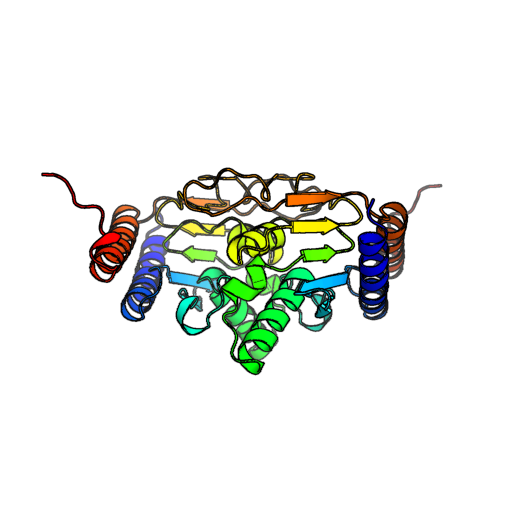427 O O . ARG B 1 145 ? -12.945 16.531 12.594 1 97.81 145 ARG B O 1
ATOM 2434 N N . ALA B 1 146 ? -10.992 15.906 13.469 1 98.06 146 ALA B N 1
ATOM 2435 C CA . ALA B 1 146 ? -10.867 14.75 12.586 1 98.06 146 ALA B CA 1
ATOM 2436 C C . ALA B 1 146 ? -12 13.75 12.828 1 98.06 146 ALA B C 1
ATOM 2438 O O . ALA B 1 146 ? -12.617 13.266 11.883 1 98.06 146 ALA B O 1
ATOM 2439 N N . ILE B 1 147 ? -12.25 13.477 14.023 1 97.56 147 ILE B N 1
ATOM 2440 C CA . ILE B 1 147 ? -13.297 12.539 14.406 1 97.56 147 ILE B CA 1
ATOM 2441 C C . ILE B 1 147 ? -14.648 13.047 13.906 1 97.56 147 ILE B C 1
ATOM 2443 O O . ILE B 1 147 ? -15.445 12.273 13.367 1 97.56 147 ILE B O 1
ATOM 2447 N N . GLN B 1 148 ? -14.875 14.281 14.047 1 96.94 148 GLN B N 1
ATOM 2448 C CA . GLN B 1 148 ? -16.141 14.867 13.625 1 96.94 148 GLN B CA 1
ATOM 2449 C C . GLN B 1 148 ? -16.344 14.719 12.117 1 96.94 148 GLN B C 1
ATOM 2451 O O . GLN B 1 148 ? -17.453 14.422 11.664 1 96.94 148 GLN B O 1
ATOM 2456 N N . LEU B 1 149 ? -15.32 14.961 11.367 1 96.75 149 LEU B N 1
ATOM 2457 C CA . LEU B 1 149 ? -15.422 14.812 9.922 1 96.75 149 LEU B CA 1
ATOM 2458 C C . LEU B 1 149 ? -15.773 13.383 9.539 1 96.75 149 LEU B C 1
ATOM 2460 O O . LEU B 1 149 ? -16.562 13.156 8.617 1 96.75 149 LEU B O 1
ATOM 2464 N N . LEU B 1 150 ? -15.172 12.398 10.227 1 95.81 150 LEU B N 1
ATOM 2465 C CA . LEU B 1 150 ? -15.484 10.992 9.977 1 95.81 150 LEU B CA 1
ATOM 2466 C C . LEU B 1 150 ? -16.938 10.688 10.32 1 95.81 150 LEU B C 1
ATOM 2468 O O . LEU B 1 150 ? -17.625 10.008 9.555 1 95.81 150 LEU B O 1
ATOM 2472 N N . LYS B 1 151 ? -17.359 11.203 11.391 1 94.19 151 LYS B N 1
ATOM 2473 C CA . LYS B 1 151 ? -18.75 11.008 11.805 1 94.19 151 LYS B CA 1
ATOM 2474 C C . LYS B 1 151 ? -19.719 11.594 10.781 1 94.19 151 LYS B C 1
ATOM 2476 O O . LYS B 1 151 ? -20.734 10.984 10.469 1 94.19 151 LYS B O 1
ATOM 2481 N N . ASP B 1 152 ? -19.375 12.766 10.312 1 93.19 152 ASP B N 1
ATOM 2482 C CA . ASP B 1 152 ? -20.203 13.414 9.305 1 93.19 152 ASP B CA 1
ATOM 2483 C C . ASP B 1 152 ? -20.328 12.547 8.055 1 93.19 152 ASP B C 1
ATOM 2485 O O . ASP B 1 152 ? -21.391 12.461 7.449 1 93.19 152 ASP B O 1
ATOM 2489 N N . PHE B 1 153 ? -19.328 11.914 7.688 1 93.31 153 PHE B N 1
ATOM 2490 C CA . PHE B 1 153 ? -19.328 11.039 6.527 1 93.31 153 PHE B CA 1
ATOM 2491 C C . PHE B 1 153 ? -20.219 9.82 6.762 1 93.31 153 PHE B C 1
ATOM 2493 O O . PHE B 1 153 ? -21.062 9.492 5.922 1 93.31 153 PHE B O 1
ATOM 2500 N N . TYR B 1 154 ? -20.047 9.148 7.84 1 87.31 154 TYR B N 1
ATOM 2501 C CA . TYR B 1 154 ? -20.75 7.898 8.086 1 87.31 154 TYR B CA 1
ATOM 2502 C C . TYR B 1 154 ? -22.234 8.148 8.383 1 87.31 154 TYR B C 1
ATOM 2504 O O . TYR B 1 154 ? -23.078 7.293 8.133 1 87.31 154 TYR B O 1
ATOM 2512 N N . LYS B 1 155 ? -22.578 9.312 8.922 1 84.5 155 LYS B N 1
ATOM 2513 C CA . LYS B 1 155 ? -23.969 9.711 9.086 1 84.5 155 LYS B CA 1
ATOM 2514 C C . LYS B 1 155 ? -24.656 9.906 7.738 1 84.5 155 LYS B C 1
ATOM 2516 O O . LYS B 1 155 ? -25.812 9.539 7.562 1 84.5 155 LYS B O 1
ATOM 2521 N N . GLY B 1 156 ? -23.938 10.516 6.797 1 75.31 156 GLY B N 1
ATOM 2522 C CA . GLY B 1 156 ? -24.453 10.727 5.457 1 75.31 156 GLY B CA 1
ATOM 2523 C C . GLY B 1 156 ? -24.625 9.438 4.676 1 75.31 156 GLY B C 1
ATOM 2524 O O . GLY B 1 156 ? -25.547 9.305 3.873 1 75.31 156 GLY B O 1
ATOM 2525 N N . GLU B 1 157 ? -23.688 8.523 4.797 1 67.38 157 GLU B N 1
ATOM 2526 C CA . GLU B 1 157 ? -23.75 7.234 4.117 1 67.38 157 GLU B CA 1
ATOM 2527 C C . GLU B 1 157 ? -24.953 6.418 4.586 1 67.38 157 GLU B C 1
ATOM 2529 O O . GLU B 1 157 ? -25.578 5.703 3.795 1 67.38 157 GLU B O 1
ATOM 2534 N N . ASN B 1 158 ? -25.219 6.531 5.863 1 55.78 158 ASN B N 1
ATOM 2535 C CA . ASN B 1 158 ? -26.406 5.883 6.41 1 55.78 158 ASN B CA 1
ATOM 2536 C C . ASN B 1 158 ? -27.688 6.48 5.836 1 55.78 158 ASN B C 1
ATOM 2538 O O . ASN B 1 158 ? -28.641 5.754 5.551 1 55.78 158 ASN B O 1
ATOM 2542 N N . LEU B 1 159 ? -27.594 7.707 5.609 1 51.66 159 LEU B N 1
ATOM 2543 C CA . LEU B 1 159 ? -28.781 8.367 5.078 1 51.66 159 LEU B CA 1
ATOM 2544 C C . LEU B 1 159 ? -29.016 7.977 3.623 1 51.66 159 LEU B C 1
ATOM 2546 O O . LEU B 1 159 ? -30.156 7.973 3.152 1 51.66 159 LEU B O 1
ATOM 2550 N N . ASN B 1 160 ? -27.953 7.699 2.977 1 52.62 160 ASN B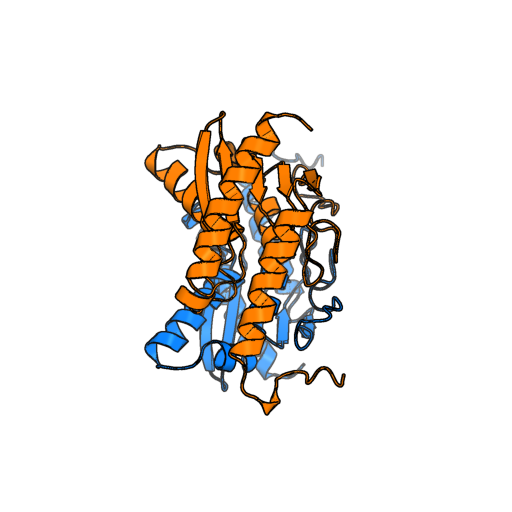 N 1
ATOM 2551 C CA . ASN B 1 160 ? -28.094 7.316 1.576 1 52.62 160 ASN B CA 1
ATOM 2552 C C . ASN B 1 160 ? -28.281 5.809 1.425 1 52.62 160 ASN B C 1
ATOM 2554 O O . ASN B 1 160 ? -28.438 5.305 0.311 1 52.62 160 ASN B O 1
ATOM 2558 N N . ALA B 1 161 ? -28.047 5.125 2.504 1 53.75 161 ALA B N 1
ATOM 2559 C CA . ALA B 1 161 ? -28.266 3.682 2.477 1 53.75 161 ALA B CA 1
ATOM 2560 C C . ALA B 1 161 ? -29.766 3.355 2.426 1 53.75 161 ALA B C 1
ATOM 2562 O O . ALA B 1 161 ? -30.578 4.047 3.037 1 53.75 161 ALA B O 1
ATOM 2563 N N . PRO B 1 162 ? -30.031 2.342 1.596 1 48.78 162 PRO B N 1
ATOM 2564 C CA . PRO B 1 162 ? -31.438 1.938 1.606 1 48.78 162 PRO B CA 1
ATOM 2565 C C . PRO B 1 162 ? -31.969 1.689 3.016 1 48.78 162 PRO B C 1
ATOM 2567 O O . PRO B 1 162 ? -31.188 1.364 3.922 1 48.78 162 PRO B O 1
ATOM 2570 N N . GLU B 1 163 ? -33.375 2.068 3.217 1 48.78 163 GLU B N 1
ATOM 2571 C CA . GLU B 1 163 ? -34.125 2.004 4.465 1 48.78 163 GLU B CA 1
ATOM 2572 C C . GLU B 1 163 ? -33.812 0.721 5.23 1 48.78 163 GLU B C 1
ATOM 2574 O O . GLU B 1 163 ? -33.75 0.726 6.465 1 48.78 163 GLU B O 1
ATOM 2579 N N . ASN B 1 164 ? -33.562 -0.37 4.598 1 47.81 164 ASN B N 1
ATOM 2580 C CA . ASN B 1 164 ? -33.406 -1.684 5.219 1 47.81 164 ASN B CA 1
ATOM 2581 C C . ASN B 1 164 ? -32 -1.85 5.844 1 47.81 164 ASN B C 1
ATOM 2583 O O . ASN B 1 164 ? -31.766 -2.811 6.574 1 47.81 164 ASN B O 1
ATOM 2587 N N . LYS B 1 165 ? -31.156 -1.123 5.418 1 45.31 165 LYS B N 1
ATOM 2588 C CA . LYS B 1 165 ? -29.812 -1.187 5.969 1 45.31 165 LYS B CA 1
ATOM 2589 C C . LYS B 1 165 ? -29.562 -0.039 6.941 1 45.31 165 LYS B C 1
ATOM 2591 O O . LYS B 1 165 ? -28.453 0.11 7.461 1 45.31 165 LYS B O 1
ATOM 2596 N N . ARG B 1 166 ? -30.562 0.73 7.137 1 42.78 166 ARG B N 1
ATOM 2597 C CA . ARG B 1 166 ? -30.484 1.83 8.094 1 42.78 166 ARG B CA 1
ATOM 2598 C C . ARG B 1 166 ? -30.672 1.327 9.523 1 42.78 166 ARG B C 1
ATOM 2600 O O . ARG B 1 166 ? -31.625 0.598 9.805 1 42.78 166 ARG B O 1
ATOM 2607 N N . LYS B 1 167 ? -29.672 1.274 10.289 1 42.62 167 LYS B N 1
ATOM 2608 C CA . LYS B 1 167 ? -29.812 0.946 11.703 1 42.62 167 LYS B CA 1
ATOM 2609 C C . LYS B 1 167 ? -30.875 1.815 12.367 1 42.62 167 LYS B C 1
ATOM 2611 O O . LYS B 1 167 ? -30.766 3.043 12.391 1 42.62 167 LYS B O 1
ATOM 2616 N N . VAL B 1 168 ? -32.062 1.411 12.367 1 39.31 168 VAL B N 1
ATOM 2617 C CA . VAL B 1 168 ? -33.156 2.064 13.094 1 39.31 168 VAL B CA 1
ATOM 2618 C C . VAL B 1 168 ? -32.781 2.193 14.57 1 39.31 168 VAL B C 1
ATOM 2620 O O . VAL B 1 168 ? -32.5 1.192 15.242 1 39.31 168 VAL B O 1
ATOM 2623 N N . LYS B 1 169 ? -32.25 3.295 14.906 1 38.19 169 LYS B N 1
ATOM 2624 C CA . LYS B 1 169 ? -32.188 3.574 16.344 1 38.19 169 LYS B CA 1
ATOM 2625 C C . LYS B 1 169 ? -33.562 3.318 17 1 38.19 169 LYS B C 1
ATOM 2627 O O . LYS B 1 169 ? -34.562 3.92 16.609 1 38.19 169 LYS B O 1
ATOM 2632 N N . ASN B 1 170 ? -33.719 2.104 17.297 1 31.98 170 ASN B N 1
ATOM 2633 C CA . ASN B 1 170 ? -34.875 2.006 18.172 1 31.98 170 ASN B CA 1
ATOM 2634 C C . ASN B 1 170 ? -34.812 3.031 19.297 1 31.98 170 ASN B C 1
ATOM 2636 O O . ASN B 1 170 ? -33.906 2.99 20.125 1 31.98 170 ASN B O 1
ATOM 2640 N N . THR B 1 171 ? -35.312 4.199 19.078 1 29.61 171 THR B N 1
ATOM 2641 C CA . THR B 1 171 ? -35.688 4.988 20.25 1 29.61 171 THR B CA 1
ATOM 2642 C C . THR B 1 171 ? -36.469 4.148 21.25 1 29.61 171 THR B C 1
ATOM 2644 O O . THR B 1 171 ? -37.375 3.387 20.859 1 29.61 171 THR B O 1
#

Sequence (342 aa):
MDNEHITWMERTFDLAEEALKSGEVPVGCLLVYDGKEIAVGRNEVNETKNATRHAEIVAIDKVLKFSEENKLDSKAVFRQCVLYVTVEPCIMCAGALRQVEIPLVIYGCANDRFGGCGSILPVHSAELPSLGPSLQCISNVMAERAIQLLKDFYKGENLNAPENKRKVKNTMDNEHITWMERTFDLAEEALKSGEVPVGCLLVYDGKEIAVGRNEVNETKNATRHAEIVAIDKVLKFSEENKLDSKAVFRQCVLYVTVEPCIMCAGALRQVEIPLVIYGCANDRFGGCGSILPVHSAELPSLGPSLQCISNVMAERAIQLLKDFYKGENLNAPENKRKVKNT

pLDDT: mean 90.14, std 16.34, range [29.61, 98.94]

Radius of gyration: 20.59 Å; Cα contacts (8 Å, |Δi|>4): 728; chains: 2; bounding box: 74×56×40 Å

Organism: Mytilus galloprovincialis (NCBI:txid29158)

Nearest PDB structures (foldseek):
  7nz9-assembly1_A  TM=9.753E-01  e=1.474E-26  Mus musculus
  3dh1-assembly2_C  TM=9.771E-01  e=8.894E-25  Homo sapiens
  7bv5-assembly1_A  TM=9.218E-01  e=6.886E-18  Saccharomyces cerevisiae S288C
  7bv5-assembly2_B  TM=9.243E-01  e=1.102E-17  Saccharomyces cerevisiae S288C
  1wwr-assembly1_A  TM=9.433E-01  e=3.455E-17  Aquifex aeolicus

Solvent-accessible surface area (backbone atoms only — not comparable to full-atom values): 17253 Å² total; per-residue (Å²): 129,66,69,66,56,56,56,53,45,55,55,16,50,58,37,9,49,53,13,41,75,71,72,26,72,50,30,6,21,35,34,34,44,90,91,32,80,67,24,58,16,33,30,40,28,70,87,64,73,32,71,71,36,37,16,64,53,43,20,51,54,38,40,48,50,47,18,57,77,66,73,45,62,45,60,63,50,29,52,53,26,39,37,33,29,36,47,35,46,33,37,27,47,28,33,42,40,52,59,48,39,34,42,37,39,36,20,7,27,79,23,84,58,47,7,5,71,54,68,67,40,50,57,27,66,52,87,30,91,77,51,74,82,56,36,42,77,46,71,58,52,64,24,67,63,35,49,49,48,47,49,55,50,57,56,50,51,44,67,69,36,58,78,89,74,35,79,70,75,77,122,129,66,69,65,57,54,55,54,45,53,56,15,50,57,38,8,50,52,12,41,77,70,71,26,71,49,30,6,21,34,34,32,44,90,90,32,80,67,23,58,17,34,30,40,28,68,87,65,73,32,70,70,36,36,16,64,53,44,19,50,55,37,41,47,48,48,19,58,76,66,74,45,62,44,60,64,50,29,53,53,26,39,36,32,28,36,45,35,45,32,36,28,48,29,32,43,40,52,58,47,40,33,42,36,37,37,22,6,26,79,23,86,57,46,7,5,72,52,68,68,40,48,58,27,67,52,88,30,91,77,52,74,83,56,36,42,77,47,71,58,53,66,25,66,61,36,50,49,49,47,49,55,50,55,54,50,51,44,68,71,36,59,79,89,72,37,81,70,74,77,123